Protein AF-A0A226MF09-F1 (afdb_monomer_lite)

Radius of gyration: 39.6 Å; chains: 1; bounding box: 103×34×84 Å

Foldseek 3Di:
DPPPDDQDLVLVVLLLVLCLPPLVLLVLLQPDPPCCVVSLVVSQVSSVVVVHRDDSVRSNVVSVVVSLVLVVVVVCCVVVVHPDPDDPRCNVSVVVSCVSSVNHDDDPPPSPPVVVVVVVVVVVVVVVVVVVVVVVVVVVVVVVVVVVVVVVVVVVVVVVVVVVVPDPDPDDDDDDDDDDPPPVCVVVVVVVVVVVVVVVVVVD

InterPro domains:
  IPR001005 SANT/Myb domain [PS50090] (1-67)
  IPR044822 Myb/SANT-like DNA-binding domain 4 [PF13837] (5-96)

pLDDT: mean 74.88, std 20.42, range [31.53, 96.81]

Sequence (204 aa):
MPRGRAWTQAEVGSLLALVGGSGEAALLMASTSRPNEALWQQISRGLAAAGYSRSVAQCRSKWKALKQAFHSERETRRRAGLHSPRLPPHYRAMKSIWKAAGRPVFRERRLLGSGVAGLLQSVQQLLVQILQTSRQQQALLESLASDTVSHLHLLSHSLVQQCGELQIVPSTSCNSIAPGPGDALQLLGCWRVATTLWTFILAC

Organism: Callipepla squamata (NCBI:txid9009)

Structure (mmCIF, N/CA/C/O backbone):
data_AF-A0A226MF09-F1
#
_entry.id   AF-A0A226MF09-F1
#
loop_
_atom_site.group_PDB
_atom_site.id
_atom_site.type_symbol
_atom_site.label_atom_id
_atom_site.label_alt_id
_atom_site.label_comp_id
_atom_site.label_asym_id
_atom_site.label_entity_id
_atom_site.label_seq_id
_atom_site.pdbx_PDB_ins_code
_atom_site.Cartn_x
_atom_site.Cartn_y
_atom_site.Cartn_z
_atom_site.occupancy
_atom_site.B_iso_or_equiv
_atom_site.auth_seq_id
_atom_site.auth_comp_id
_atom_site.auth_asym_id
_atom_site.auth_atom_id
_atom_site.pdbx_PDB_model_num
ATOM 1 N N . MET A 1 1 ? 21.596 -8.300 12.033 1.00 34.00 1 MET A N 1
ATOM 2 C CA . MET A 1 1 ? 20.273 -7.886 12.558 1.00 34.00 1 MET A CA 1
ATOM 3 C C . MET A 1 1 ? 19.322 -9.072 12.474 1.00 34.00 1 MET A C 1
ATOM 5 O O . MET A 1 1 ? 19.200 -9.614 11.376 1.00 34.00 1 MET A O 1
ATOM 9 N N . PRO A 1 2 ? 18.682 -9.513 13.572 1.00 40.53 2 PRO A N 1
ATOM 10 C CA . PRO A 1 2 ? 17.691 -10.583 13.510 1.00 40.53 2 PRO A CA 1
ATOM 11 C C . PRO A 1 2 ? 16.563 -10.169 12.562 1.00 40.53 2 PRO A C 1
ATOM 13 O O . PRO A 1 2 ? 16.031 -9.061 12.667 1.00 40.53 2 PRO A O 1
ATOM 16 N N . ARG A 1 3 ? 16.206 -11.034 11.609 1.00 56.38 3 ARG A N 1
ATOM 17 C CA . ARG A 1 3 ? 15.042 -10.804 10.749 1.00 56.38 3 ARG A CA 1
ATOM 18 C C . ARG A 1 3 ? 13.806 -10.880 11.648 1.00 56.38 3 ARG A C 1
ATOM 20 O O . ARG A 1 3 ? 13.491 -11.943 12.169 1.00 56.38 3 ARG A O 1
ATOM 27 N N . GLY A 1 4 ? 13.154 -9.743 11.893 1.00 63.31 4 GLY A N 1
ATOM 28 C CA . GLY A 1 4 ? 11.955 -9.693 12.732 1.00 63.31 4 GLY A CA 1
ATOM 29 C C . GLY A 1 4 ? 10.859 -10.633 12.214 1.00 63.31 4 GLY A C 1
ATOM 30 O O . GLY A 1 4 ? 10.792 -10.908 11.016 1.00 63.31 4 GLY A O 1
ATOM 31 N N . ARG A 1 5 ? 9.987 -11.112 13.115 1.00 79.12 5 ARG A N 1
ATOM 32 C CA . ARG A 1 5 ? 8.868 -12.022 12.799 1.00 79.12 5 ARG A CA 1
ATOM 33 C C . ARG A 1 5 ? 8.116 -11.563 11.539 1.00 79.12 5 ARG A C 1
ATOM 35 O O . ARG A 1 5 ? 7.629 -10.429 11.496 1.00 79.12 5 ARG A O 1
ATOM 42 N N . ALA A 1 6 ? 7.979 -12.442 10.545 1.00 89.25 6 ALA A N 1
ATOM 43 C CA . ALA A 1 6 ? 7.219 -12.165 9.325 1.00 89.25 6 ALA A CA 1
ATOM 44 C C . ALA A 1 6 ? 5.734 -11.905 9.635 1.00 89.25 6 ALA A C 1
ATOM 46 O O . ALA A 1 6 ? 5.201 -12.411 10.618 1.00 89.25 6 ALA A O 1
ATOM 47 N N . TRP A 1 7 ? 5.074 -11.084 8.817 1.00 93.44 7 TRP A N 1
ATOM 48 C CA . TRP A 1 7 ? 3.640 -10.814 8.957 1.00 93.44 7 TRP A CA 1
ATOM 49 C C . TRP A 1 7 ? 2.827 -11.944 8.327 1.00 93.44 7 TRP A C 1
ATOM 51 O O . TRP A 1 7 ? 3.012 -12.222 7.139 1.00 93.44 7 TRP A O 1
ATOM 61 N N . THR A 1 8 ? 1.916 -12.559 9.082 1.00 94.25 8 THR A N 1
ATOM 62 C CA . THR A 1 8 ? 1.010 -13.590 8.542 1.00 94.25 8 THR A CA 1
ATOM 63 C C . THR A 1 8 ? -0.164 -12.954 7.791 1.00 94.25 8 THR A C 1
ATOM 65 O O . THR A 1 8 ? -0.462 -11.773 7.965 1.00 94.25 8 THR A O 1
ATOM 68 N N . GLN A 1 9 ? -0.855 -13.721 6.940 1.00 93.06 9 GLN A N 1
ATOM 69 C CA . GLN A 1 9 ? -2.034 -13.218 6.217 1.00 93.06 9 GLN A CA 1
ATOM 70 C C . GLN A 1 9 ? -3.156 -12.793 7.175 1.00 93.06 9 GLN A C 1
ATOM 72 O O . GLN A 1 9 ? -3.752 -11.736 6.985 1.00 93.06 9 GLN A O 1
ATOM 77 N N . ALA A 1 10 ? -3.406 -13.575 8.229 1.00 94.69 10 ALA A N 1
ATOM 78 C CA . ALA A 1 10 ? -4.404 -13.246 9.245 1.00 94.69 10 ALA A CA 1
ATOM 79 C C . ALA A 1 10 ? -4.061 -11.933 9.966 1.00 94.69 10 ALA A C 1
ATOM 81 O O . ALA A 1 10 ? -4.895 -11.036 10.038 1.00 94.69 10 ALA A O 1
ATOM 82 N N . GLU A 1 11 ? -2.801 -11.769 10.378 1.00 96.19 11 GLU A N 1
ATOM 83 C CA . GLU A 1 11 ? -2.317 -10.561 11.052 1.00 96.19 11 GLU A CA 1
ATOM 84 C C . GLU A 1 11 ? -2.461 -9.308 10.170 1.00 96.19 11 GLU A C 1
ATOM 86 O O . GLU A 1 11 ? -2.883 -8.243 10.627 1.00 96.19 11 GLU A O 1
ATOM 91 N N . VAL A 1 12 ? -2.160 -9.431 8.873 1.00 96.56 12 VAL A N 1
ATOM 92 C CA . VAL A 1 12 ? -2.385 -8.347 7.907 1.00 96.56 12 VAL A CA 1
ATOM 93 C C . VAL A 1 12 ? -3.876 -8.068 7.722 1.00 96.56 12 VAL A C 1
ATOM 95 O O . VAL A 1 12 ? -4.259 -6.904 7.612 1.00 96.56 12 VAL A O 1
ATOM 98 N N . GLY A 1 13 ? -4.717 -9.102 7.718 1.00 96.31 13 GLY A N 1
ATOM 99 C CA . GLY A 1 13 ? -6.172 -8.964 7.714 1.00 96.31 13 GLY A CA 1
ATOM 100 C C . GLY A 1 13 ? -6.674 -8.133 8.896 1.00 96.31 13 GLY A C 1
ATOM 101 O O . GLY A 1 13 ? -7.388 -7.154 8.680 1.00 96.31 13 GLY A O 1
ATOM 102 N N . SER A 1 14 ? -6.228 -8.449 10.114 1.00 96.81 14 SER A N 1
ATOM 103 C CA . SER A 1 14 ? -6.570 -7.696 11.328 1.00 96.81 14 SER A CA 1
ATOM 104 C C . SER A 1 14 ? -6.093 -6.246 11.266 1.00 96.81 14 SER A C 1
ATOM 106 O O . SER A 1 14 ? -6.858 -5.338 11.585 1.00 96.81 14 SER A O 1
ATOM 108 N N . LEU A 1 15 ? -4.870 -5.996 10.780 1.00 96.75 15 LEU A N 1
ATOM 109 C CA . LEU A 1 15 ? -4.363 -4.633 10.583 1.00 96.75 15 LEU A CA 1
ATOM 110 C C . LEU A 1 15 ? -5.267 -3.829 9.634 1.00 96.75 15 LEU A C 1
ATOM 112 O O . LEU A 1 15 ? -5.586 -2.674 9.907 1.00 96.75 15 LEU A O 1
ATOM 116 N N . LEU A 1 16 ? -5.681 -4.428 8.515 1.00 96.56 16 LEU A N 1
ATOM 117 C CA . LEU A 1 16 ? -6.545 -3.773 7.531 1.00 96.56 16 LEU A CA 1
ATOM 118 C C . LEU A 1 16 ? -7.952 -3.524 8.072 1.00 96.56 16 LEU A C 1
ATOM 120 O O . LEU A 1 16 ? -8.518 -2.472 7.789 1.00 96.56 16 LEU A O 1
ATOM 124 N N . ALA A 1 17 ? -8.495 -4.461 8.849 1.00 95.56 17 ALA A N 1
ATOM 125 C CA . ALA A 1 17 ? -9.790 -4.304 9.499 1.00 95.56 17 ALA A CA 1
ATOM 126 C C . ALA A 1 17 ? -9.772 -3.142 10.501 1.00 95.56 17 ALA A C 1
ATOM 128 O O . ALA A 1 17 ? -10.647 -2.284 10.444 1.00 95.56 17 ALA A O 1
ATOM 129 N N . LEU A 1 18 ? -8.735 -3.051 11.341 1.00 95.75 18 LEU A N 1
ATOM 130 C CA . LEU A 1 18 ? -8.569 -1.952 12.300 1.00 95.75 18 LEU A CA 1
ATOM 131 C C . LEU A 1 18 ? -8.422 -0.595 11.604 1.00 95.75 18 LEU A C 1
ATOM 133 O O . LEU A 1 18 ? -9.037 0.379 12.021 1.00 95.75 18 LEU A O 1
ATOM 137 N N . VAL A 1 19 ? -7.651 -0.528 10.515 1.00 93.44 19 VAL A N 1
ATOM 138 C CA . VAL A 1 19 ? -7.506 0.708 9.727 1.00 93.44 19 VAL A CA 1
ATOM 139 C C . VAL A 1 19 ? -8.806 1.087 9.011 1.00 93.44 19 VAL A C 1
ATOM 141 O O . VAL A 1 19 ? -9.141 2.264 8.925 1.00 93.44 19 VAL A O 1
ATOM 144 N N . GLY A 1 20 ? -9.535 0.108 8.473 1.00 91.75 20 GLY A N 1
ATOM 145 C CA . GLY A 1 20 ? -10.823 0.350 7.826 1.00 91.75 20 GLY A CA 1
ATOM 146 C C . GLY A 1 20 ? -11.910 0.779 8.814 1.00 91.75 20 GLY A C 1
ATOM 147 O O . GLY A 1 20 ? -12.729 1.626 8.475 1.00 91.75 20 GLY A O 1
ATOM 148 N N . GLY A 1 21 ? -11.891 0.218 10.025 1.00 90.81 21 GLY A N 1
ATOM 149 C CA . GLY A 1 21 ? -12.871 0.474 11.079 1.00 90.81 21 GLY A CA 1
ATOM 150 C C . GLY A 1 21 ? -12.587 1.699 11.945 1.00 90.81 21 GLY A C 1
ATOM 151 O O . GLY A 1 21 ? -13.455 2.074 12.722 1.00 90.81 21 GLY A O 1
ATOM 152 N N . SER A 1 22 ? -11.415 2.336 11.829 1.00 87.25 22 SER A N 1
ATOM 153 C CA . SER A 1 22 ? -11.100 3.505 12.660 1.00 87.25 22 SER A CA 1
ATOM 154 C C . SER A 1 22 ? -11.943 4.735 12.293 1.00 87.25 22 SER A C 1
ATOM 156 O O . SER A 1 22 ? -12.239 5.552 13.147 1.00 87.25 22 SER A O 1
ATOM 158 N N . GLY A 1 23 ? -12.392 4.847 11.037 1.00 83.62 23 GLY A N 1
ATOM 159 C CA . GLY A 1 23 ? -13.118 6.021 10.528 1.00 83.62 23 GLY A CA 1
ATOM 160 C C . GLY A 1 23 ? -12.197 7.110 9.962 1.00 83.62 23 GLY A C 1
ATOM 161 O O . GLY A 1 23 ? -12.603 7.887 9.102 1.00 83.62 23 GLY A O 1
ATOM 162 N N . GLU A 1 24 ? -10.912 7.100 10.315 1.00 84.31 24 GLU A N 1
ATOM 163 C CA . GLU A 1 24 ? -9.893 8.034 9.816 1.00 84.31 24 GLU A CA 1
ATOM 164 C C . GLU A 1 24 ? -8.991 7.426 8.731 1.00 84.31 24 GLU A C 1
ATOM 166 O O . GLU A 1 24 ? -7.847 7.851 8.516 1.00 84.31 24 GLU A O 1
ATOM 171 N N . ALA A 1 25 ? -9.509 6.453 7.979 1.00 84.94 25 ALA A N 1
ATOM 172 C CA . ALA A 1 25 ? -8.821 5.851 6.837 1.00 84.94 25 ALA A CA 1
ATOM 173 C C . ALA A 1 25 ? -8.297 6.902 5.836 1.00 84.94 25 ALA A C 1
ATOM 175 O O . ALA A 1 25 ? -7.220 6.728 5.255 1.00 84.94 25 ALA A O 1
ATOM 176 N N . ALA A 1 26 ? -9.016 8.020 5.675 1.00 85.31 26 ALA A N 1
ATOM 177 C CA . ALA A 1 26 ? -8.587 9.164 4.875 1.00 85.31 26 ALA A CA 1
ATOM 178 C C . ALA A 1 26 ? -7.238 9.737 5.344 1.00 85.31 26 ALA A C 1
ATOM 180 O O . ALA A 1 26 ? -6.340 9.940 4.522 1.00 85.31 26 ALA A O 1
ATOM 181 N N . LEU A 1 27 ? -7.039 9.903 6.657 1.00 85.25 27 LEU A N 1
ATOM 182 C CA . LEU A 1 27 ? -5.785 10.404 7.232 1.00 85.25 27 LEU A CA 1
ATOM 183 C C . LEU A 1 27 ? -4.627 9.428 7.001 1.00 85.25 27 LEU A C 1
ATOM 185 O O . LEU A 1 27 ? -3.518 9.840 6.647 1.00 85.25 27 LEU A O 1
ATOM 189 N N . LEU A 1 28 ? -4.879 8.125 7.148 1.00 86.25 28 LEU A N 1
ATOM 190 C CA . LEU A 1 28 ? -3.865 7.084 6.945 1.00 86.25 28 LEU A CA 1
ATOM 191 C C . LEU A 1 28 ? -3.495 6.891 5.465 1.00 86.25 28 LEU A C 1
ATOM 193 O O . LEU A 1 28 ? -2.353 6.519 5.135 1.00 86.25 28 LEU A O 1
ATOM 197 N N . MET A 1 29 ? -4.429 7.176 4.558 1.00 85.81 29 MET A N 1
ATOM 198 C CA . MET A 1 29 ? -4.214 7.120 3.114 1.00 85.81 29 MET A CA 1
ATOM 199 C C . MET A 1 29 ? -3.542 8.377 2.551 1.00 85.81 29 MET A C 1
ATOM 201 O O . MET A 1 29 ? -2.660 8.240 1.698 1.00 85.81 29 MET A O 1
ATOM 205 N N . ALA A 1 30 ? -3.849 9.569 3.077 1.00 77.12 30 ALA A N 1
ATOM 206 C CA . ALA A 1 30 ? -3.395 10.871 2.565 1.00 77.12 30 ALA A CA 1
ATOM 207 C C . ALA A 1 30 ? -1.868 11.112 2.597 1.00 77.12 30 ALA A C 1
ATOM 209 O O . ALA A 1 30 ? -1.396 12.147 2.135 1.00 77.12 30 ALA A O 1
ATOM 210 N N . SER A 1 31 ? -1.070 10.153 3.081 1.00 61.88 31 SER A N 1
ATOM 211 C CA . SER A 1 31 ? 0.404 10.187 3.051 1.00 61.88 31 SER A CA 1
ATOM 212 C C . SER A 1 31 ? 1.000 11.447 3.681 1.00 61.88 31 SER A C 1
ATOM 214 O O . SER A 1 31 ? 2.068 11.910 3.284 1.00 61.88 31 SER A O 1
ATOM 216 N N . THR A 1 32 ? 0.316 11.993 4.682 1.00 58.28 32 THR A N 1
ATOM 217 C CA . THR A 1 32 ? 0.820 13.113 5.463 1.00 58.28 32 THR A CA 1
ATOM 218 C C . THR A 1 32 ? 1.655 12.571 6.622 1.00 58.28 32 THR A C 1
ATOM 220 O O . THR A 1 32 ? 1.303 11.581 7.261 1.00 58.28 32 THR A O 1
ATOM 223 N N . SER A 1 33 ? 2.786 13.215 6.902 1.00 54.94 33 SER A N 1
ATOM 224 C CA . SER A 1 33 ? 3.601 12.986 8.103 1.00 54.94 33 SER A CA 1
ATOM 225 C C . SER A 1 33 ? 2.943 13.543 9.371 1.00 54.94 33 SER A C 1
ATOM 227 O O . SER A 1 33 ? 3.622 13.707 10.380 1.00 54.94 33 SER A O 1
ATOM 229 N N . ARG A 1 34 ? 1.641 13.867 9.312 1.00 62.12 34 ARG A N 1
ATOM 230 C CA . ARG A 1 34 ? 0.873 14.386 10.442 1.00 62.12 34 ARG A CA 1
ATOM 231 C C . ARG A 1 34 ? 0.992 13.435 11.638 1.00 62.12 34 ARG A C 1
ATOM 233 O O . ARG A 1 34 ? 1.237 12.236 11.439 1.00 62.12 34 ARG A O 1
ATOM 240 N N . PRO A 1 35 ? 0.816 13.943 12.868 1.00 63.59 35 PRO A N 1
ATOM 241 C CA . PRO A 1 35 ? 0.882 13.139 14.079 1.00 63.59 35 PRO A CA 1
ATOM 242 C C . PRO A 1 35 ? -0.343 12.216 14.191 1.00 63.59 35 PRO A C 1
ATOM 244 O O . PRO A 1 35 ? -1.177 12.353 15.072 1.00 63.59 35 PRO A O 1
ATOM 247 N N . ASN A 1 36 ? -0.429 11.208 13.320 1.00 82.88 36 ASN A N 1
ATOM 248 C CA . ASN A 1 36 ? -1.383 10.100 13.418 1.00 82.88 36 ASN A CA 1
ATOM 249 C C . ASN A 1 36 ? -0.916 9.075 14.472 1.00 82.88 36 ASN A C 1
ATOM 251 O O . ASN A 1 36 ? -1.260 7.899 14.395 1.00 82.88 36 ASN A O 1
ATOM 255 N N . GLU A 1 37 ? -0.049 9.485 15.400 1.00 86.38 37 GLU A N 1
ATOM 256 C CA . GLU A 1 37 ? 0.611 8.598 16.356 1.00 86.38 37 GLU A CA 1
ATOM 257 C C . GLU A 1 37 ? -0.407 7.964 17.302 1.00 86.38 37 GLU A C 1
ATOM 259 O O . GLU A 1 37 ? -0.390 6.751 17.474 1.00 86.38 37 GLU A O 1
ATOM 264 N N . ALA A 1 38 ? -1.365 8.750 17.806 1.00 88.50 38 ALA A N 1
ATOM 265 C CA . ALA A 1 38 ? -2.460 8.250 18.637 1.00 88.50 38 ALA A CA 1
ATOM 266 C C . ALA A 1 38 ? -3.287 7.166 17.918 1.00 88.50 38 ALA A C 1
ATOM 268 O O . ALA A 1 38 ? -3.575 6.114 18.490 1.00 88.50 38 ALA A O 1
ATOM 269 N N . LEU A 1 39 ? -3.587 7.375 16.632 1.00 91.25 39 LEU A N 1
ATOM 270 C CA . LEU A 1 39 ? -4.300 6.399 15.807 1.00 91.25 39 LEU A CA 1
ATOM 271 C C . LEU A 1 39 ? -3.478 5.117 15.614 1.00 91.25 39 LEU A C 1
ATOM 273 O O . LEU A 1 39 ? -3.993 4.008 15.748 1.00 91.25 39 LEU A O 1
ATOM 277 N N . TRP A 1 40 ? -2.173 5.244 15.362 1.00 92.62 40 TRP A N 1
ATOM 278 C CA . TRP A 1 40 ? -1.296 4.079 15.260 1.00 92.62 40 TRP A CA 1
ATOM 279 C C . TRP A 1 40 ? -1.129 3.329 16.581 1.00 92.62 40 TRP A C 1
ATOM 281 O O . TRP A 1 40 ? -1.033 2.101 16.563 1.00 92.62 40 TRP A O 1
ATOM 291 N N . GLN A 1 41 ? -1.123 4.031 17.713 1.00 93.81 41 GLN A N 1
ATOM 292 C CA . GLN A 1 41 ? -1.132 3.414 19.038 1.00 93.81 41 GLN A CA 1
ATOM 293 C C . GLN A 1 41 ? -2.424 2.628 19.269 1.00 93.81 41 GLN A C 1
ATOM 295 O O . GLN A 1 41 ? -2.361 1.492 19.734 1.00 93.81 41 GLN A O 1
ATOM 300 N N . GLN A 1 42 ? -3.582 3.178 18.895 1.00 94.38 42 GLN A N 1
ATOM 301 C CA . GLN A 1 42 ? -4.856 2.461 18.969 1.00 94.38 42 GLN A CA 1
ATOM 302 C C . GLN A 1 42 ? -4.852 1.206 18.089 1.00 94.38 42 GLN A C 1
ATOM 304 O O . GLN A 1 42 ? -5.243 0.138 18.554 1.00 94.38 42 GLN A O 1
ATOM 309 N N . ILE A 1 43 ? -4.346 1.299 16.857 1.00 95.12 43 ILE A N 1
ATOM 310 C CA . ILE A 1 43 ? -4.215 0.147 15.952 1.00 95.12 43 ILE A CA 1
ATOM 311 C C . ILE A 1 43 ? -3.267 -0.913 16.533 1.00 95.12 43 ILE A C 1
ATOM 313 O O . ILE A 1 43 ? -3.581 -2.099 16.504 1.00 95.12 43 ILE A O 1
ATOM 317 N N . SER A 1 44 ? -2.119 -0.503 17.078 1.00 95.88 44 SER A N 1
ATOM 318 C CA . SER A 1 44 ? -1.154 -1.409 17.716 1.00 95.88 44 SER A CA 1
ATOM 319 C C . SER A 1 44 ? -1.766 -2.123 18.928 1.00 95.88 44 SER A C 1
ATOM 321 O O . SER A 1 44 ? -1.638 -3.342 19.038 1.00 95.88 44 SER A O 1
ATOM 323 N N . ARG A 1 45 ? -2.517 -1.405 19.778 1.00 96.56 45 ARG A N 1
ATOM 324 C CA . ARG A 1 45 ? -3.283 -2.004 20.887 1.00 96.56 45 ARG A CA 1
ATOM 325 C C . ARG A 1 45 ? -4.364 -2.967 20.394 1.00 96.56 45 ARG A C 1
ATOM 327 O O . ARG A 1 45 ? -4.495 -4.050 20.951 1.00 96.56 45 ARG A O 1
ATOM 334 N N . GLY A 1 46 ? -5.096 -2.611 19.339 1.00 96.75 46 GLY A N 1
ATOM 335 C CA . GLY A 1 46 ? -6.104 -3.486 18.733 1.00 96.75 46 GLY A CA 1
ATOM 336 C C . GLY A 1 46 ? -5.504 -4.778 18.172 1.00 96.75 46 GLY A C 1
ATOM 337 O O . GLY A 1 46 ? -6.069 -5.852 18.358 1.00 96.75 46 GLY A O 1
ATOM 338 N N . LEU A 1 47 ? -4.325 -4.702 17.546 1.00 96.25 47 LEU A N 1
ATOM 339 C CA . LEU A 1 47 ? -3.591 -5.890 17.105 1.00 96.25 47 LEU A CA 1
ATOM 340 C C . LEU A 1 47 ? -3.146 -6.753 18.287 1.00 96.25 47 LEU A C 1
ATOM 342 O O . LEU A 1 47 ? -3.324 -7.968 18.237 1.00 96.25 47 LEU A O 1
ATOM 346 N N . ALA A 1 48 ? -2.627 -6.141 19.354 1.00 96.50 48 ALA A N 1
ATOM 347 C CA . ALA A 1 48 ? -2.235 -6.867 20.559 1.00 96.50 48 ALA A CA 1
ATOM 348 C C . ALA A 1 48 ? -3.433 -7.583 21.207 1.00 96.50 48 ALA A C 1
ATOM 3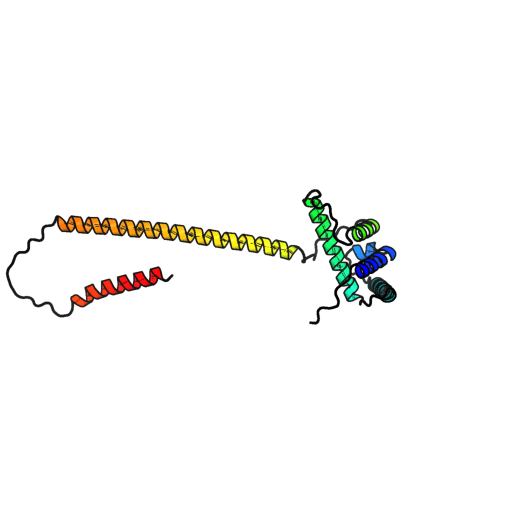50 O O . ALA A 1 48 ? -3.311 -8.749 21.571 1.00 96.50 48 ALA A O 1
ATOM 351 N N . ALA A 1 49 ? -4.601 -6.933 21.263 1.00 96.56 49 ALA A N 1
ATOM 352 C CA . ALA A 1 49 ? -5.846 -7.538 21.743 1.00 96.56 49 ALA A CA 1
ATOM 353 C C . ALA A 1 49 ? -6.316 -8.717 20.868 1.00 96.56 49 ALA A C 1
ATOM 355 O O . ALA A 1 49 ? -6.901 -9.667 21.376 1.00 96.56 49 ALA A O 1
ATOM 356 N N . ALA A 1 50 ? -6.006 -8.696 19.569 1.00 95.25 50 ALA A N 1
ATOM 357 C CA . ALA A 1 50 ? -6.233 -9.815 18.654 1.00 95.25 50 ALA A CA 1
ATOM 358 C C . ALA A 1 50 ? -5.142 -10.910 18.725 1.00 95.25 50 ALA A C 1
ATOM 360 O O . ALA A 1 50 ? -5.143 -11.829 17.907 1.00 95.25 50 ALA A O 1
ATOM 361 N N . GLY A 1 51 ? -4.194 -10.817 19.667 1.00 95.38 51 GLY A N 1
ATOM 362 C CA . GLY A 1 51 ? -3.100 -11.779 19.848 1.00 95.38 51 GLY A CA 1
ATOM 363 C C . GLY A 1 51 ? -1.846 -11.499 19.009 1.00 95.38 51 GLY A C 1
ATOM 364 O O . GLY A 1 51 ? -0.933 -12.327 18.960 1.00 95.38 51 GLY A O 1
ATOM 365 N N . TYR A 1 52 ? -1.765 -10.340 18.349 1.00 95.50 52 TYR A N 1
ATOM 366 C CA . TYR A 1 52 ? -0.647 -9.946 17.489 1.00 95.50 52 TYR A CA 1
ATOM 367 C C . TYR A 1 52 ? 0.143 -8.772 18.081 1.00 95.50 52 TYR A C 1
ATOM 369 O O . TYR A 1 52 ? -0.149 -7.601 17.844 1.00 95.50 52 TYR A O 1
ATOM 377 N N . SER A 1 53 ? 1.206 -9.073 18.826 1.00 94.00 53 SER A N 1
ATOM 378 C CA . SER A 1 53 ? 2.073 -8.044 19.413 1.00 94.00 53 SER A CA 1
ATOM 379 C C . SER A 1 53 ? 2.967 -7.384 18.354 1.00 94.00 53 SER A C 1
ATOM 381 O O . SER A 1 53 ? 4.012 -7.920 17.974 1.00 94.00 53 SER A O 1
ATOM 383 N N . ARG A 1 54 ? 2.567 -6.196 17.881 1.00 94.00 54 ARG A N 1
ATOM 384 C CA . ARG A 1 54 ? 3.336 -5.358 16.944 1.00 94.00 54 ARG A CA 1
ATOM 385 C C . ARG A 1 54 ? 3.463 -3.935 17.451 1.00 94.00 54 ARG A C 1
ATOM 387 O O . ARG A 1 54 ? 2.472 -3.324 17.840 1.00 94.00 54 ARG A O 1
ATOM 394 N N . SER A 1 55 ? 4.668 -3.379 17.372 1.00 93.06 55 SER A N 1
ATOM 395 C CA . SER A 1 55 ? 4.899 -1.979 17.727 1.00 93.06 55 SER A CA 1
ATOM 396 C C . SER A 1 55 ? 4.272 -1.029 16.704 1.00 93.06 55 SER A C 1
ATOM 398 O O . SER A 1 55 ? 4.046 -1.383 15.540 1.00 93.06 55 SER A O 1
ATOM 400 N N . VAL A 1 56 ? 4.046 0.219 17.113 1.00 92.69 56 VAL A N 1
ATOM 401 C CA . VAL A 1 56 ? 3.553 1.287 16.230 1.00 92.69 56 VAL A CA 1
ATOM 402 C C . VAL A 1 56 ? 4.435 1.436 14.984 1.00 92.69 56 VAL A C 1
ATOM 404 O O . VAL A 1 56 ? 3.927 1.472 13.861 1.00 92.69 56 VAL A O 1
ATOM 407 N N . ALA A 1 57 ? 5.760 1.431 15.149 1.00 90.38 57 ALA A N 1
ATOM 408 C CA . ALA A 1 57 ? 6.705 1.535 14.036 1.00 90.38 57 ALA A CA 1
ATOM 409 C C . ALA A 1 57 ? 6.568 0.374 13.031 1.00 90.38 57 ALA A C 1
ATOM 411 O O . ALA A 1 57 ? 6.626 0.589 11.814 1.00 90.38 57 ALA A O 1
ATOM 412 N N . GLN A 1 58 ? 6.331 -0.850 13.519 1.00 92.69 58 GLN A N 1
ATOM 413 C CA . GLN A 1 58 ? 6.090 -2.018 12.668 1.00 92.69 58 GLN A CA 1
ATOM 414 C C . GLN A 1 58 ? 4.765 -1.892 11.908 1.00 92.69 58 GLN A C 1
ATOM 416 O O . GLN A 1 58 ? 4.739 -2.135 10.699 1.00 92.69 58 GLN A O 1
ATOM 421 N N . CYS A 1 59 ? 3.693 -1.454 12.577 1.00 93.62 59 CYS A N 1
ATOM 422 C CA . CYS A 1 59 ? 2.385 -1.226 11.956 1.00 93.62 59 CYS A CA 1
ATOM 423 C C . CYS A 1 59 ? 2.473 -0.170 10.843 1.00 93.62 59 CYS A C 1
ATOM 425 O O . CYS A 1 59 ? 2.044 -0.416 9.714 1.00 93.62 59 CYS A O 1
ATOM 427 N N . ARG A 1 60 ? 3.124 0.968 11.121 1.00 91.00 60 ARG A N 1
ATOM 428 C CA . ARG A 1 60 ? 3.363 2.053 10.151 1.00 91.00 60 ARG A CA 1
ATOM 429 C C . ARG A 1 60 ? 4.153 1.572 8.939 1.00 91.00 60 ARG A C 1
ATOM 431 O O . ARG A 1 60 ? 3.786 1.864 7.798 1.00 91.00 60 ARG A O 1
ATOM 438 N N . SER A 1 61 ? 5.225 0.819 9.178 1.00 89.94 61 SER A N 1
ATOM 439 C CA . SER A 1 61 ? 6.074 0.268 8.117 1.00 89.94 61 SER A CA 1
ATOM 440 C C . SER A 1 61 ? 5.305 -0.722 7.245 1.00 89.94 61 SER A C 1
ATOM 442 O O . SER A 1 61 ? 5.353 -0.636 6.015 1.00 89.94 61 SER A O 1
ATOM 444 N N . LYS A 1 62 ? 4.524 -1.616 7.863 1.00 93.06 62 LYS A N 1
ATOM 445 C CA . LYS A 1 62 ? 3.688 -2.578 7.140 1.00 93.06 62 LYS A CA 1
ATOM 446 C C . LYS A 1 62 ? 2.592 -1.887 6.335 1.00 93.06 62 LYS A C 1
ATOM 448 O O . LYS A 1 62 ? 2.416 -2.211 5.163 1.00 93.06 62 LYS A O 1
ATOM 453 N N . TRP A 1 63 ? 1.908 -0.903 6.914 1.00 92.19 63 TRP A N 1
ATOM 454 C CA . TRP A 1 63 ? 0.906 -0.101 6.212 1.00 92.19 63 TRP A CA 1
ATOM 455 C C . TRP A 1 63 ? 1.494 0.629 5.008 1.00 92.19 63 TRP A C 1
ATOM 457 O O . TRP A 1 63 ? 0.921 0.590 3.918 1.00 92.19 63 TRP A O 1
ATOM 467 N N . LYS A 1 64 ? 2.675 1.243 5.169 1.00 89.38 64 LYS A N 1
ATOM 468 C CA . LYS A 1 64 ? 3.402 1.866 4.058 1.00 89.38 64 LYS A CA 1
ATOM 469 C C . LYS A 1 64 ? 3.631 0.850 2.939 1.00 89.38 64 LYS A C 1
ATOM 471 O O . LYS A 1 64 ? 3.267 1.147 1.804 1.00 89.38 64 LYS A O 1
ATOM 476 N N . ALA A 1 65 ? 4.152 -0.336 3.254 1.00 89.12 65 ALA A N 1
ATOM 477 C CA . ALA A 1 65 ? 4.387 -1.399 2.275 1.00 89.12 65 ALA A CA 1
ATOM 478 C C . ALA A 1 65 ? 3.095 -1.876 1.581 1.00 89.12 65 ALA A C 1
ATOM 480 O O . ALA A 1 65 ? 3.084 -2.050 0.365 1.00 89.12 65 ALA A O 1
ATOM 481 N N . LEU A 1 66 ? 1.986 -2.024 2.313 1.00 92.19 66 LEU A N 1
ATOM 482 C CA . LEU A 1 66 ? 0.696 -2.408 1.727 1.00 92.19 66 LEU A CA 1
ATOM 483 C C . LEU A 1 66 ? 0.149 -1.325 0.784 1.00 92.19 66 LEU A C 1
ATOM 485 O O . LEU A 1 66 ? -0.321 -1.649 -0.307 1.00 92.19 66 LEU A O 1
ATOM 489 N N . LYS A 1 67 ? 0.263 -0.041 1.156 1.00 90.38 67 LYS A N 1
ATOM 490 C CA . LYS A 1 67 ? -0.081 1.080 0.264 1.00 90.38 67 LYS A CA 1
ATOM 491 C C . LYS A 1 67 ? 0.772 1.072 -1.005 1.00 90.38 67 LYS A C 1
ATOM 493 O O . LYS A 1 67 ? 0.237 1.311 -2.084 1.00 90.38 67 LYS A O 1
ATOM 498 N N . GLN A 1 68 ? 2.070 0.775 -0.883 1.00 85.88 68 GLN A N 1
ATOM 499 C CA . GLN A 1 68 ? 2.969 0.646 -2.036 1.00 85.88 68 GLN A CA 1
ATOM 500 C C . GLN A 1 68 ? 2.521 -0.457 -2.987 1.00 85.88 68 GLN A C 1
ATOM 502 O O . GLN A 1 68 ? 2.334 -0.200 -4.175 1.00 85.88 68 GLN A O 1
ATOM 507 N N . ALA A 1 69 ? 2.317 -1.665 -2.460 1.00 87.62 69 ALA A N 1
ATOM 508 C CA . ALA A 1 69 ? 1.913 -2.816 -3.255 1.00 87.62 69 ALA A CA 1
ATOM 509 C C . ALA A 1 69 ? 0.583 -2.555 -3.975 1.00 87.62 69 ALA A C 1
ATOM 511 O O . ALA A 1 69 ? 0.476 -2.779 -5.177 1.00 87.62 69 ALA A O 1
ATOM 512 N N . PHE A 1 70 ? -0.406 -1.996 -3.271 1.00 90.06 70 PHE A N 1
ATOM 513 C CA . PHE A 1 70 ? -1.691 -1.635 -3.867 1.00 90.06 70 PHE A CA 1
ATOM 514 C C . PHE A 1 70 ? -1.562 -0.597 -4.985 1.00 90.06 70 PHE A C 1
ATOM 516 O O . PHE A 1 70 ? -2.201 -0.744 -6.028 1.00 90.06 70 PHE A O 1
ATOM 523 N N . HIS A 1 71 ? -0.744 0.439 -4.783 1.00 86.31 71 HIS A N 1
ATOM 524 C CA . HIS A 1 71 ? -0.528 1.465 -5.797 1.00 86.31 71 HIS A CA 1
ATOM 525 C C . HIS A 1 71 ? 0.146 0.897 -7.049 1.00 86.31 71 HIS A C 1
ATOM 527 O O . HIS A 1 71 ? -0.351 1.109 -8.154 1.00 86.31 71 HIS A O 1
ATOM 533 N N . SER A 1 72 ? 1.239 0.151 -6.865 1.00 83.62 72 SER A N 1
ATOM 534 C CA . SER A 1 72 ? 1.982 -0.494 -7.954 1.00 83.62 72 SER A CA 1
ATOM 535 C C . SER A 1 72 ? 1.084 -1.426 -8.770 1.00 83.62 72 SER A C 1
ATOM 537 O O . SER A 1 72 ? 1.012 -1.328 -9.995 1.00 83.62 72 SER A O 1
ATOM 539 N N . GLU A 1 73 ? 0.306 -2.263 -8.084 1.00 86.31 73 GLU A N 1
ATOM 540 C CA . GLU A 1 73 ? -0.634 -3.188 -8.714 1.00 86.31 73 GLU A CA 1
ATOM 541 C C . GLU A 1 73 ? -1.727 -2.445 -9.498 1.00 86.31 73 GLU A C 1
ATOM 543 O O . GLU A 1 73 ? -2.091 -2.831 -10.608 1.00 86.31 73 GLU A O 1
ATOM 548 N N . ARG A 1 74 ? -2.257 -1.348 -8.943 1.00 86.50 74 ARG A N 1
ATOM 549 C CA . ARG A 1 74 ? -3.269 -0.526 -9.618 1.00 86.50 74 ARG A CA 1
ATOM 550 C C . ARG A 1 74 ? -2.712 0.131 -10.879 1.00 86.50 74 ARG A C 1
ATOM 552 O O . ARG A 1 74 ? -3.412 0.161 -11.886 1.00 86.50 74 ARG A O 1
ATOM 559 N N . GLU A 1 75 ? -1.486 0.641 -10.829 1.00 83.69 75 GLU A N 1
ATOM 560 C CA . GLU A 1 75 ? -0.852 1.287 -11.979 1.00 83.69 75 GLU A CA 1
ATOM 561 C C . GLU A 1 75 ? -0.485 0.274 -13.069 1.00 83.69 75 GLU A C 1
ATOM 563 O O . GLU A 1 75 ? -0.750 0.511 -14.246 1.00 83.69 75 GLU A O 1
ATOM 568 N N . THR A 1 76 ? 0.013 -0.901 -12.679 1.00 81.25 76 THR A N 1
ATOM 569 C CA . THR A 1 76 ? 0.264 -2.019 -13.600 1.00 81.25 76 THR A CA 1
ATOM 570 C C . THR A 1 76 ? -1.019 -2.417 -14.327 1.00 81.25 76 THR A C 1
ATOM 572 O O . THR A 1 76 ? -1.039 -2.511 -15.551 1.00 81.25 76 THR A O 1
ATOM 575 N N . ARG A 1 77 ? -2.133 -2.554 -13.596 1.00 80.56 77 ARG A N 1
ATOM 576 C CA . ARG A 1 77 ? -3.447 -2.876 -14.179 1.00 80.56 77 ARG A CA 1
ATOM 577 C C . ARG A 1 77 ? -4.001 -1.779 -15.081 1.00 80.56 77 ARG A C 1
ATOM 579 O O . ARG A 1 77 ? -4.685 -2.105 -16.047 1.00 80.56 77 ARG A O 1
ATOM 586 N N . ARG A 1 78 ? -3.716 -0.508 -14.776 1.00 81.88 78 ARG A N 1
ATOM 587 C CA . ARG A 1 78 ? -4.101 0.636 -15.615 1.00 81.88 78 ARG A CA 1
ATOM 588 C C . ARG A 1 78 ? -3.377 0.605 -16.962 1.00 81.88 78 ARG A C 1
ATOM 590 O O . ARG A 1 78 ? -4.005 0.879 -17.975 1.00 81.88 78 ARG A O 1
ATOM 597 N N . ARG A 1 79 ? -2.084 0.264 -16.970 1.00 78.38 79 ARG A N 1
ATOM 598 C CA . ARG A 1 79 ? -1.248 0.213 -18.185 1.00 78.38 79 ARG A CA 1
ATOM 599 C C . ARG A 1 79 ? -1.475 -1.046 -19.013 1.00 78.38 79 ARG A C 1
ATOM 601 O O . ARG A 1 79 ? -1.565 -0.964 -20.226 1.00 78.38 79 ARG A O 1
ATOM 608 N N . ALA A 1 80 ? -1.587 -2.198 -18.356 1.00 74.19 80 ALA A N 1
ATOM 609 C CA . ALA A 1 80 ? -1.694 -3.496 -19.015 1.00 74.19 80 ALA A CA 1
ATOM 610 C C . ALA A 1 80 ? -3.120 -3.853 -19.467 1.00 74.19 80 ALA A C 1
ATOM 612 O O . ALA A 1 80 ? -3.338 -4.975 -19.908 1.00 74.19 80 ALA A O 1
ATOM 613 N N . GLY A 1 81 ? -4.116 -2.975 -19.297 1.00 65.56 81 GLY A N 1
ATOM 614 C CA . GLY A 1 81 ? -5.473 -3.218 -19.800 1.00 65.56 81 GLY A CA 1
ATOM 615 C C . GLY A 1 81 ? -6.104 -4.547 -19.349 1.00 65.56 81 GLY A C 1
ATOM 616 O O . GLY A 1 81 ? -6.668 -5.234 -20.185 1.00 65.56 81 GLY A O 1
ATOM 617 N N . LEU A 1 82 ? -6.020 -4.893 -18.048 1.00 67.06 82 LEU A N 1
ATOM 618 C CA . LEU A 1 82 ? -6.661 -6.055 -17.364 1.00 67.06 82 LEU A CA 1
ATOM 619 C C . LEU A 1 82 ? -5.906 -7.403 -17.255 1.00 67.06 82 LEU A C 1
ATOM 621 O O . LEU A 1 82 ? -6.509 -8.387 -16.833 1.00 67.06 82 LEU A O 1
ATOM 625 N N . HIS A 1 83 ? -4.597 -7.498 -17.478 1.00 56.62 83 HIS A N 1
ATOM 626 C CA . HIS A 1 83 ? -3.955 -8.823 -17.622 1.00 56.62 83 HIS A CA 1
ATOM 627 C C . HIS A 1 83 ? -3.487 -9.537 -16.332 1.00 56.62 83 HIS A C 1
ATOM 629 O O . HIS A 1 83 ? -2.424 -10.145 -16.288 1.00 56.62 83 HIS A O 1
ATOM 635 N N . SER A 1 84 ? -4.309 -9.555 -15.277 1.00 58.09 84 SER A N 1
ATOM 636 C CA . SER A 1 84 ? -4.206 -10.639 -14.284 1.00 58.09 84 SER A CA 1
ATOM 637 C C . SER A 1 84 ? -5.563 -10.918 -13.628 1.00 58.09 84 SER A C 1
ATOM 639 O O . SER A 1 84 ? -6.036 -10.079 -12.848 1.00 58.09 84 SER A O 1
ATOM 641 N N . PRO A 1 85 ? -6.207 -12.073 -13.898 1.00 64.69 85 PRO A N 1
ATOM 642 C CA . PRO A 1 85 ? -7.504 -12.413 -13.306 1.00 64.69 85 PRO A CA 1
ATOM 643 C C . PRO A 1 85 ? -7.408 -12.586 -11.784 1.00 64.69 85 PRO A C 1
ATOM 645 O O . PRO A 1 85 ? -8.386 -12.391 -11.058 1.00 64.69 85 PRO A O 1
ATOM 648 N N . ARG A 1 86 ? -6.211 -12.897 -11.273 1.00 78.69 86 ARG A N 1
ATOM 649 C CA . ARG A 1 86 ? -5.970 -13.095 -9.848 1.00 78.69 86 ARG A CA 1
ATOM 650 C C . ARG A 1 86 ? -5.502 -11.795 -9.204 1.00 78.69 86 ARG A C 1
ATOM 652 O O . ARG A 1 86 ? -4.496 -11.204 -9.586 1.00 78.69 86 ARG A O 1
ATOM 659 N N . LEU A 1 87 ? -6.246 -11.341 -8.203 1.00 81.88 87 LEU A N 1
ATOM 660 C CA . LEU A 1 87 ? -5.847 -10.201 -7.383 1.00 81.88 87 LEU A CA 1
ATOM 661 C C . LEU A 1 87 ? -4.829 -10.657 -6.327 1.00 81.88 87 LEU A C 1
ATOM 663 O O . LEU A 1 87 ? -5.056 -11.701 -5.706 1.00 81.88 87 LEU A O 1
ATOM 667 N N . PRO A 1 88 ? -3.756 -9.883 -6.068 1.00 85.50 88 PRO A N 1
ATOM 668 C CA . PRO A 1 88 ? -2.859 -10.160 -4.955 1.00 85.50 88 PRO A CA 1
ATOM 669 C C . PRO A 1 88 ? -3.604 -10.191 -3.613 1.00 85.50 88 PRO A C 1
ATOM 671 O O . PRO A 1 88 ? -4.652 -9.540 -3.466 1.00 85.50 88 PRO A O 1
ATOM 674 N N . PRO A 1 89 ? -3.063 -10.898 -2.605 1.00 87.81 89 PRO A N 1
ATOM 675 C CA . PRO A 1 89 ? -3.661 -10.931 -1.279 1.00 87.81 89 PRO A CA 1
ATOM 676 C C . PRO A 1 89 ? -3.906 -9.524 -0.731 1.00 87.81 89 PRO A C 1
ATOM 678 O O . PRO A 1 89 ? -3.122 -8.602 -0.954 1.00 87.81 89 PRO A O 1
ATOM 681 N N . HIS A 1 90 ? -5.025 -9.353 -0.029 1.00 91.25 90 HIS A N 1
ATOM 682 C CA . HIS A 1 90 ? -5.467 -8.087 0.565 1.00 91.25 90 HIS A CA 1
ATOM 683 C C . HIS A 1 90 ? -5.743 -6.917 -0.396 1.00 91.25 90 HIS A C 1
ATOM 685 O O . HIS A 1 90 ? -6.197 -5.863 0.058 1.00 91.25 90 HIS A O 1
ATOM 691 N N . TYR A 1 91 ? -5.560 -7.079 -1.711 1.00 91.12 91 TYR A N 1
ATOM 692 C CA . TYR A 1 91 ? -5.823 -6.012 -2.681 1.00 91.12 91 TYR A CA 1
ATOM 693 C C . TYR A 1 91 ? -7.269 -5.504 -2.603 1.00 91.12 91 TYR A C 1
ATOM 695 O O . TYR A 1 91 ? -7.510 -4.299 -2.640 1.00 91.12 91 TYR A O 1
ATOM 703 N N . ARG A 1 92 ? -8.242 -6.414 -2.440 1.00 92.50 92 ARG A N 1
ATOM 704 C CA . ARG A 1 92 ? -9.668 -6.063 -2.297 1.00 92.50 92 ARG A CA 1
ATOM 705 C C . ARG A 1 92 ? -9.926 -5.196 -1.063 1.00 92.50 92 ARG A C 1
ATOM 707 O O . ARG A 1 92 ? -10.567 -4.156 -1.185 1.00 92.50 92 ARG A O 1
ATOM 714 N N . ALA A 1 93 ? -9.387 -5.593 0.089 1.00 94.25 93 ALA A N 1
ATOM 715 C CA . ALA A 1 93 ? -9.510 -4.840 1.333 1.00 94.25 93 ALA A CA 1
ATOM 716 C C . ALA A 1 93 ? -8.869 -3.451 1.197 1.00 94.25 93 ALA A C 1
ATOM 718 O O . ALA A 1 93 ? -9.512 -2.444 1.484 1.00 94.25 93 ALA A O 1
ATOM 719 N N . MET A 1 94 ? -7.656 -3.375 0.641 1.00 94.81 94 MET A N 1
ATOM 720 C CA . MET A 1 94 ? -6.987 -2.094 0.413 1.00 94.81 94 MET A CA 1
ATOM 721 C C . MET A 1 94 ? -7.756 -1.193 -0.563 1.00 94.81 94 MET A C 1
ATOM 723 O O . MET A 1 94 ? -7.885 0.008 -0.328 1.00 94.81 94 MET A O 1
ATOM 727 N N . LYS A 1 95 ? -8.324 -1.767 -1.632 1.00 92.75 95 LYS A N 1
ATOM 728 C CA . LYS A 1 95 ? -9.186 -1.046 -2.580 1.00 92.75 95 LYS A CA 1
ATOM 729 C C . LYS A 1 95 ? -10.434 -0.492 -1.896 1.00 92.75 95 LYS A C 1
ATOM 731 O O . LYS A 1 95 ? -10.844 0.617 -2.231 1.00 92.75 95 LYS A O 1
ATOM 736 N N . SER A 1 96 ? -11.025 -1.245 -0.968 1.00 94.38 96 SER A N 1
ATOM 737 C CA . SER A 1 96 ? -12.174 -0.799 -0.173 1.00 94.38 96 SER A CA 1
ATOM 738 C C . SER A 1 96 ? -11.807 0.406 0.695 1.00 94.38 96 SER A C 1
ATOM 740 O O . SER A 1 96 ? -12.418 1.464 0.560 1.00 94.38 96 SER A O 1
ATOM 742 N N . ILE A 1 97 ? -10.726 0.297 1.474 1.00 94.19 97 ILE A N 1
ATOM 743 C CA . ILE A 1 97 ? -10.240 1.385 2.336 1.00 94.19 97 ILE A CA 1
ATOM 744 C C . ILE A 1 97 ? -9.895 2.627 1.505 1.00 94.19 97 ILE A C 1
ATOM 746 O O . ILE A 1 97 ? -10.247 3.742 1.872 1.00 94.1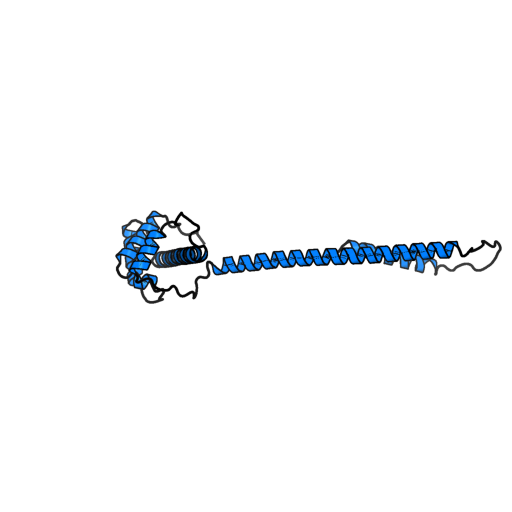9 97 ILE A O 1
ATOM 750 N N . TRP A 1 98 ? -9.247 2.453 0.350 1.00 92.31 98 TRP A N 1
ATOM 751 C CA . TRP A 1 98 ? -8.909 3.567 -0.539 1.00 92.31 98 TRP A CA 1
ATOM 752 C C . TRP A 1 98 ? -10.151 4.273 -1.103 1.00 92.31 98 TRP A C 1
ATOM 754 O O . TRP A 1 98 ? -10.154 5.498 -1.221 1.00 92.31 98 TRP A O 1
ATOM 764 N N . LYS A 1 99 ? -11.211 3.525 -1.437 1.00 91.69 99 LYS A N 1
ATOM 765 C CA . LYS A 1 99 ? -12.492 4.109 -1.860 1.00 91.69 99 LYS A CA 1
ATOM 766 C C . LYS A 1 99 ? -13.157 4.876 -0.717 1.00 91.69 99 LYS A C 1
ATOM 768 O O . LYS A 1 99 ? -13.559 6.012 -0.941 1.00 91.69 99 LYS A O 1
ATOM 773 N N . ALA A 1 100 ? -13.224 4.281 0.475 1.00 90.06 100 ALA A N 1
ATOM 774 C CA . ALA A 1 100 ? -13.798 4.906 1.669 1.00 90.06 100 ALA A CA 1
ATOM 775 C C . ALA A 1 100 ? -13.040 6.182 2.078 1.00 90.06 100 ALA A C 1
ATOM 777 O O . ALA A 1 100 ? -13.641 7.161 2.495 1.00 90.06 100 ALA A O 1
ATOM 778 N N . ALA A 1 101 ? -11.725 6.210 1.861 1.00 89.19 101 ALA A N 1
ATOM 779 C CA . ALA A 1 101 ? -10.863 7.364 2.097 1.00 89.19 101 ALA A CA 1
ATOM 780 C C . ALA A 1 101 ? -11.049 8.531 1.099 1.00 89.19 101 ALA A C 1
ATOM 782 O O . ALA A 1 101 ? -10.251 9.466 1.121 1.00 89.19 101 ALA A O 1
ATOM 783 N N . GLY A 1 102 ? -12.026 8.474 0.186 1.00 88.75 102 GLY A N 1
ATOM 784 C CA . GLY A 1 102 ? -12.237 9.513 -0.829 1.00 88.75 102 GLY A CA 1
ATOM 785 C C . GLY A 1 102 ? -11.281 9.420 -2.022 1.00 88.75 102 GLY A C 1
ATOM 786 O O . GLY A 1 102 ? -11.039 10.412 -2.701 1.00 88.75 102 GLY A O 1
ATOM 787 N N . ARG A 1 103 ? -10.725 8.230 -2.293 1.00 87.12 103 ARG A N 1
ATOM 788 C CA . ARG A 1 103 ? -9.829 7.960 -3.435 1.00 87.12 103 ARG A CA 1
ATOM 789 C C . ARG A 1 103 ? -8.634 8.922 -3.532 1.00 87.12 103 ARG A C 1
ATOM 791 O O . ARG A 1 103 ? -8.382 9.480 -4.601 1.00 87.12 103 ARG A O 1
ATOM 798 N N . PRO A 1 104 ? -7.844 9.090 -2.459 1.00 83.94 104 PRO A N 1
ATOM 799 C CA . PRO A 1 104 ? -6.750 10.047 -2.460 1.00 83.94 104 PRO A CA 1
ATOM 800 C C . PRO A 1 104 ? -5.722 9.719 -3.547 1.00 83.94 104 PRO A C 1
ATOM 802 O O . PRO A 1 104 ? -5.397 8.549 -3.801 1.00 83.94 104 PRO A O 1
ATOM 805 N N . VAL A 1 105 ? -5.207 10.776 -4.178 1.00 79.50 105 VAL A N 1
ATOM 806 C CA . VAL A 1 105 ? -4.122 10.694 -5.157 1.00 79.50 105 VAL A CA 1
ATOM 807 C C . VAL A 1 105 ? -2.827 10.369 -4.418 1.00 79.50 105 VAL A C 1
ATOM 809 O O . VAL A 1 105 ? -2.428 11.061 -3.481 1.00 79.50 105 VAL A O 1
ATOM 812 N N . PHE A 1 106 ? -2.154 9.303 -4.840 1.00 72.38 106 PHE A N 1
ATOM 813 C CA . PHE A 1 106 ? -0.845 8.952 -4.307 1.00 72.38 106 PHE A CA 1
ATOM 814 C C . PHE A 1 106 ? 0.194 9.845 -4.990 1.00 72.38 106 PHE A C 1
ATOM 816 O O . PHE A 1 106 ? 0.449 9.685 -6.178 1.00 72.38 106 PHE A O 1
ATOM 823 N N . ARG A 1 107 ? 0.782 10.811 -4.270 1.00 60.41 107 ARG A N 1
ATOM 824 C CA . ARG A 1 107 ? 1.906 11.584 -4.822 1.00 60.41 107 ARG A CA 1
ATOM 825 C C . ARG A 1 107 ? 3.117 10.658 -4.977 1.00 60.41 107 ARG A C 1
ATOM 827 O O . ARG A 1 107 ? 3.510 10.000 -4.018 1.00 60.41 107 ARG A O 1
ATOM 834 N N . GLU A 1 108 ? 3.742 10.677 -6.150 1.00 53.56 108 GLU A N 1
ATOM 835 C CA . GLU A 1 108 ? 4.902 9.849 -6.542 1.00 53.56 108 GLU A CA 1
ATOM 836 C C . GLU A 1 108 ? 6.166 10.071 -5.694 1.00 53.56 108 GLU A C 1
ATOM 838 O O . GLU A 1 108 ? 7.109 9.279 -5.736 1.00 53.56 108 GLU A O 1
ATOM 843 N N . ARG A 1 109 ? 6.194 11.128 -4.874 1.00 51.62 109 ARG A N 1
ATOM 844 C CA . ARG A 1 109 ? 7.338 11.470 -4.026 1.00 51.62 109 ARG A CA 1
ATOM 845 C C . ARG A 1 109 ? 7.585 10.382 -2.972 1.00 51.62 109 ARG A C 1
ATOM 847 O O . ARG A 1 109 ? 6.972 10.391 -1.906 1.00 51.62 109 ARG A O 1
ATOM 854 N N . ARG A 1 110 ? 8.592 9.541 -3.248 1.00 49.22 110 ARG A N 1
ATOM 855 C CA . ARG A 1 110 ? 9.273 8.570 -2.355 1.00 49.22 110 ARG A CA 1
ATOM 856 C C . ARG A 1 110 ? 8.722 7.141 -2.332 1.00 49.22 110 ARG A C 1
ATOM 858 O O . ARG A 1 110 ? 8.621 6.532 -1.266 1.00 49.22 110 ARG A O 1
ATOM 865 N N . LEU A 1 111 ? 8.423 6.578 -3.500 1.00 50.75 111 LEU A N 1
ATOM 866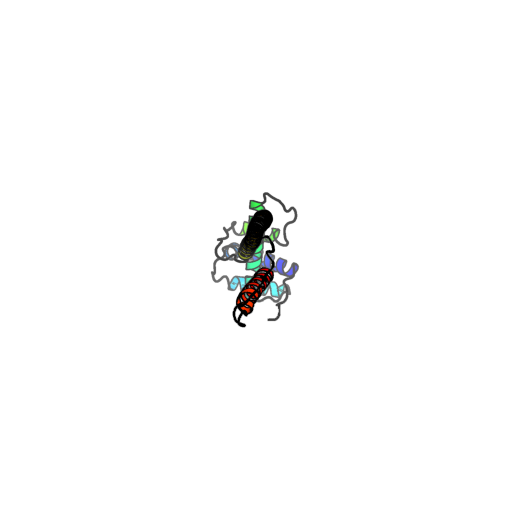 C CA . LEU A 1 111 ? 7.998 5.180 -3.654 1.00 50.75 111 LEU A CA 1
ATOM 867 C C . LEU A 1 111 ? 9.090 4.315 -4.322 1.00 50.75 111 LEU A C 1
ATOM 869 O O . LEU A 1 111 ? 8.833 3.510 -5.216 1.00 50.75 111 LEU A O 1
ATOM 873 N N . LEU A 1 112 ? 10.334 4.503 -3.862 1.00 47.69 112 LEU A N 1
ATOM 874 C CA . LEU A 1 112 ? 11.575 3.835 -4.294 1.00 47.69 112 LEU A CA 1
ATOM 875 C C . LEU A 1 112 ? 11.629 2.349 -3.878 1.00 47.69 112 LEU A C 1
ATOM 877 O O . LEU A 1 112 ? 12.565 1.899 -3.233 1.00 47.69 112 LEU A O 1
ATOM 881 N N . GLY A 1 113 ? 10.589 1.589 -4.204 1.00 48.69 113 GLY A N 1
ATOM 882 C CA . GLY A 1 113 ? 10.626 0.123 -4.234 1.00 48.69 113 GLY A CA 1
ATOM 883 C C . GLY A 1 113 ? 10.474 -0.425 -5.653 1.00 48.69 113 GLY A C 1
ATOM 884 O O . GLY A 1 113 ? 10.969 -1.502 -5.948 1.00 48.69 113 GLY A O 1
ATOM 885 N N . SER A 1 114 ? 9.842 0.343 -6.549 1.00 53.91 114 SER A N 1
ATOM 886 C CA . SER A 1 114 ? 9.662 -0.026 -7.960 1.00 53.91 114 SER A CA 1
ATOM 887 C C . SER A 1 114 ? 10.628 0.700 -8.901 1.00 53.91 114 SER A C 1
ATOM 889 O O . SER A 1 114 ? 10.930 0.181 -9.969 1.00 53.91 114 SER A O 1
ATOM 891 N N . GLY A 1 115 ? 11.136 1.879 -8.516 1.00 54.12 115 GLY A N 1
ATOM 892 C CA . GLY A 1 115 ? 12.100 2.631 -9.330 1.00 54.12 115 GLY A CA 1
ATOM 893 C C . GLY A 1 115 ? 13.444 1.916 -9.464 1.00 54.12 115 GLY A C 1
ATOM 894 O O . GLY A 1 115 ? 14.032 1.924 -10.533 1.00 54.12 115 GLY A O 1
ATOM 895 N N . VAL A 1 116 ? 13.886 1.220 -8.412 1.00 60.62 116 VAL A N 1
ATOM 896 C CA . VAL A 1 116 ? 15.129 0.433 -8.437 1.00 60.62 116 VAL A CA 1
ATOM 897 C C . VAL A 1 116 ? 15.042 -0.760 -9.385 1.00 60.62 116 VAL A C 1
ATOM 899 O O . VAL A 1 116 ? 16.029 -1.074 -10.028 1.00 60.62 116 VAL A O 1
ATOM 902 N N . ALA A 1 117 ? 13.867 -1.383 -9.524 1.00 59.38 117 ALA A N 1
ATOM 903 C CA . ALA A 1 117 ? 13.663 -2.478 -10.470 1.00 59.38 117 ALA A CA 1
ATOM 904 C C . ALA A 1 117 ? 13.696 -1.973 -11.920 1.00 59.38 117 ALA A C 1
ATOM 906 O O . ALA A 1 117 ? 14.351 -2.578 -12.760 1.00 59.38 117 ALA A O 1
ATOM 907 N N . GLY A 1 118 ? 13.063 -0.824 -12.193 1.00 65.75 118 GLY A N 1
ATOM 908 C CA . GLY A 1 118 ? 13.141 -0.173 -13.504 1.00 65.75 118 GLY A CA 1
ATOM 909 C C . GLY A 1 118 ? 14.562 0.275 -13.853 1.00 65.75 118 GLY A C 1
ATOM 910 O O . GLY A 1 118 ? 15.043 -0.022 -14.938 1.00 65.75 118 GLY A O 1
ATOM 911 N N . LEU A 1 119 ? 15.266 0.909 -12.909 1.00 73.44 119 LEU A N 1
ATOM 912 C CA . LEU A 1 119 ? 16.666 1.309 -13.080 1.00 73.44 119 LEU A CA 1
ATOM 913 C C . LEU A 1 119 ? 17.581 0.101 -13.287 1.00 73.44 119 LEU A C 1
ATOM 915 O O . LEU A 1 119 ? 18.421 0.135 -14.177 1.00 73.44 119 LEU A O 1
ATOM 919 N N . LEU A 1 120 ? 17.399 -0.976 -12.517 1.00 75.44 120 LEU A N 1
ATOM 920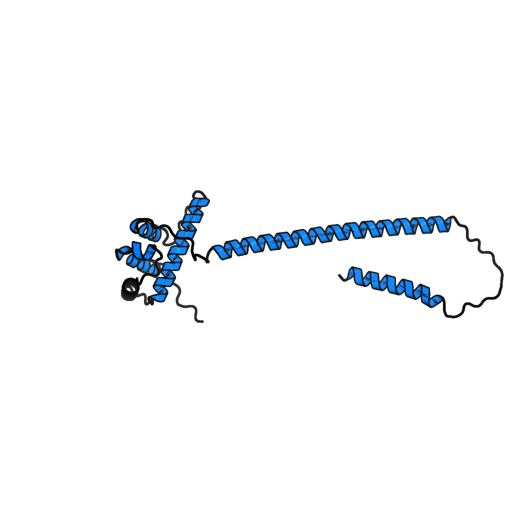 C CA . LEU A 1 120 ? 18.167 -2.210 -12.684 1.00 75.44 120 LEU A CA 1
ATOM 921 C C . LEU A 1 120 ? 17.937 -2.813 -14.072 1.00 75.44 120 LEU A C 1
ATOM 923 O O . LEU A 1 120 ? 18.892 -3.240 -14.711 1.00 75.44 120 LEU A O 1
ATOM 927 N N . GLN A 1 121 ? 16.698 -2.793 -14.562 1.00 78.06 121 GLN A N 1
ATOM 928 C CA . GLN A 1 121 ? 16.368 -3.296 -15.891 1.00 78.06 121 GLN A CA 1
ATOM 929 C C . GLN A 1 121 ? 16.962 -2.424 -17.007 1.00 78.06 121 GLN A C 1
ATOM 931 O O . GLN A 1 121 ? 17.494 -2.964 -17.975 1.00 78.06 121 GLN A O 1
ATOM 936 N N . SER A 1 122 ? 16.958 -1.098 -16.855 1.00 79.62 122 SER A N 1
ATOM 937 C CA . SER A 1 122 ? 17.635 -0.189 -17.790 1.00 79.62 122 SER A CA 1
ATOM 938 C C . SER A 1 122 ? 19.156 -0.371 -17.776 1.00 79.62 122 SER A C 1
ATOM 940 O O . SER A 1 122 ? 19.778 -0.422 -18.833 1.00 79.62 122 SER A O 1
ATOM 942 N N . VAL A 1 123 ? 19.760 -0.528 -16.594 1.00 88.25 123 VAL A N 1
ATOM 943 C CA . VAL A 1 123 ? 21.199 -0.806 -16.454 1.00 88.25 123 VAL A CA 1
ATOM 944 C C . VAL A 1 123 ? 21.547 -2.159 -17.077 1.00 88.25 123 VAL A C 1
ATOM 946 O O . VAL A 1 123 ? 22.536 -2.261 -17.796 1.00 88.25 123 VAL A O 1
ATOM 949 N N . GLN A 1 124 ? 20.718 -3.186 -16.875 1.00 88.62 124 GLN A N 1
ATOM 950 C CA . GLN A 1 124 ? 20.911 -4.501 -17.483 1.00 88.62 124 GLN A CA 1
ATOM 951 C C . GLN A 1 124 ? 20.841 -4.439 -19.017 1.00 88.62 124 GLN A C 1
ATOM 953 O O . GLN A 1 124 ? 21.676 -5.045 -19.682 1.00 88.62 124 GLN A O 1
ATOM 958 N N . GLN A 1 125 ? 19.890 -3.689 -19.585 1.00 88.25 125 GLN A N 1
ATOM 959 C CA . GLN A 1 125 ? 19.793 -3.491 -21.037 1.00 88.25 125 GLN A CA 1
ATOM 960 C C . GLN A 1 125 ? 21.025 -2.776 -21.602 1.00 88.25 125 GLN A C 1
ATOM 962 O O . GLN A 1 125 ? 21.576 -3.220 -22.606 1.00 88.25 125 GLN A O 1
ATOM 967 N N . LEU A 1 126 ? 21.501 -1.727 -20.925 1.00 95.69 126 LEU A N 1
ATOM 968 C CA . LEU A 1 126 ? 22.720 -1.021 -21.321 1.00 95.69 126 LEU A CA 1
ATOM 969 C C . LEU A 1 126 ? 23.953 -1.927 -21.268 1.00 95.69 126 LEU A C 1
ATOM 971 O O . LEU A 1 126 ? 24.743 -1.918 -22.206 1.00 95.69 126 LEU A O 1
ATOM 975 N N . LEU A 1 127 ? 24.107 -2.745 -20.221 1.00 95.06 127 LEU A N 1
ATOM 976 C CA . LEU A 1 127 ? 25.223 -3.691 -20.116 1.00 95.06 127 LEU A CA 1
ATOM 977 C C . LEU A 1 127 ? 25.217 -4.710 -21.259 1.00 95.06 127 LEU A C 1
ATOM 979 O O . LEU A 1 127 ? 26.261 -4.962 -21.857 1.00 95.06 127 LEU A O 1
ATOM 983 N N . VAL A 1 128 ? 24.047 -5.265 -21.593 1.00 95.44 128 VAL A N 1
ATOM 984 C CA . VAL A 1 128 ? 23.912 -6.186 -22.732 1.00 95.44 128 VAL A CA 1
ATOM 985 C C . VAL A 1 128 ? 24.291 -5.484 -24.034 1.00 95.44 128 VAL A C 1
ATOM 987 O O . VAL A 1 128 ? 25.048 -6.045 -24.822 1.00 95.44 128 VAL A O 1
ATOM 990 N N . GLN A 1 129 ? 23.827 -4.252 -24.234 1.00 93.69 129 GLN A N 1
ATOM 991 C CA . GLN A 1 129 ? 24.126 -3.486 -25.438 1.00 93.69 129 GLN A CA 1
ATOM 992 C C . GLN A 1 129 ? 25.621 -3.162 -25.561 1.00 93.69 129 GLN A C 1
ATOM 994 O O . GLN A 1 129 ? 26.188 -3.369 -26.628 1.00 93.69 129 GLN A O 1
ATOM 999 N N . ILE A 1 130 ? 26.281 -2.753 -24.473 1.00 95.38 130 ILE A N 1
ATOM 1000 C CA . ILE A 1 130 ? 27.729 -2.481 -24.453 1.00 95.38 130 ILE A CA 1
ATOM 1001 C C . ILE A 1 130 ? 28.531 -3.748 -24.778 1.00 95.38 130 ILE A C 1
ATOM 1003 O O . ILE A 1 130 ? 29.462 -3.710 -25.585 1.00 95.38 130 ILE A O 1
ATOM 1007 N N . LEU A 1 131 ? 28.156 -4.888 -24.186 1.00 94.38 131 LEU A N 1
ATOM 1008 C CA . LEU A 1 131 ? 28.807 -6.170 -24.467 1.00 94.38 131 LEU A CA 1
ATOM 1009 C C . LEU A 1 131 ? 28.622 -6.592 -25.931 1.00 94.38 131 LEU A C 1
ATOM 1011 O O . LEU A 1 131 ? 29.561 -7.093 -26.549 1.00 94.38 131 LEU A O 1
ATOM 1015 N N . GLN A 1 132 ? 27.437 -6.373 -26.503 1.00 92.75 132 GLN A N 1
ATOM 1016 C CA . GLN A 1 132 ? 27.173 -6.641 -27.918 1.00 92.75 132 GLN A CA 1
ATOM 1017 C C . GLN A 1 132 ? 27.998 -5.732 -28.833 1.00 92.75 132 GLN A C 1
ATOM 1019 O O . GLN A 1 132 ? 28.623 -6.234 -29.766 1.00 92.75 132 GLN A O 1
ATOM 1024 N N . THR A 1 133 ? 28.064 -4.428 -28.547 1.00 89.69 133 THR A N 1
ATOM 1025 C CA . THR A 1 133 ? 28.857 -3.487 -29.350 1.00 89.69 133 THR A CA 1
ATOM 1026 C C . THR A 1 133 ? 30.349 -3.787 -29.271 1.00 89.69 133 THR A C 1
ATOM 1028 O O . THR A 1 133 ? 31.030 -3.727 -30.288 1.00 89.69 133 THR A O 1
ATOM 1031 N N . SER A 1 134 ? 30.852 -4.192 -28.102 1.00 91.69 134 SER A N 1
ATOM 1032 C CA . SER A 1 134 ? 32.256 -4.586 -27.939 1.00 91.69 134 SER A CA 1
ATOM 1033 C C . SER A 1 134 ? 32.593 -5.833 -28.764 1.00 91.69 134 SER A C 1
ATOM 1035 O O . SER A 1 134 ? 33.602 -5.847 -29.465 1.00 91.69 134 SER A O 1
ATOM 1037 N N . ARG A 1 135 ? 31.716 -6.849 -28.774 1.00 93.44 135 ARG A N 1
ATOM 1038 C CA . ARG A 1 135 ? 31.898 -8.040 -29.626 1.00 93.44 135 ARG A CA 1
ATOM 1039 C C . ARG A 1 135 ? 31.869 -7.708 -31.116 1.00 93.44 135 ARG A C 1
ATOM 1041 O O . ARG A 1 135 ? 32.658 -8.262 -31.873 1.00 93.44 135 ARG A O 1
ATOM 1048 N N . GLN A 1 136 ? 30.979 -6.811 -31.538 1.00 92.94 136 GLN A N 1
ATOM 1049 C CA . GLN A 1 136 ? 30.926 -6.354 -32.929 1.00 92.94 136 GLN A CA 1
ATOM 1050 C C . GLN A 1 136 ? 32.205 -5.610 -33.327 1.00 92.94 136 GLN A C 1
ATOM 1052 O O . GLN A 1 136 ? 32.743 -5.861 -34.401 1.00 92.94 136 GLN A O 1
ATOM 1057 N N . GLN A 1 137 ? 32.719 -4.739 -32.455 1.00 88.00 137 GLN A N 1
ATOM 1058 C CA . GLN A 1 137 ? 33.984 -4.038 -32.681 1.00 88.00 137 GLN A CA 1
ATOM 1059 C C . GLN A 1 137 ? 35.164 -5.011 -32.795 1.00 88.00 137 GLN A C 1
ATOM 1061 O O . GLN A 1 137 ? 35.981 -4.852 -33.697 1.00 88.00 137 GLN A O 1
ATOM 1066 N N . GLN A 1 138 ? 35.215 -6.045 -31.949 1.00 90.75 138 GLN A N 1
ATOM 1067 C CA . GLN A 1 138 ? 36.261 -7.069 -32.008 1.00 90.75 138 GLN A CA 1
ATOM 1068 C C . GLN A 1 138 ? 36.249 -7.835 -33.339 1.00 90.75 138 GLN A C 1
ATOM 1070 O O . GLN A 1 138 ? 37.286 -7.964 -33.980 1.00 90.75 138 GLN A O 1
ATOM 1075 N N . ALA A 1 139 ? 35.075 -8.271 -33.805 1.00 88.62 139 ALA A N 1
ATOM 1076 C CA . ALA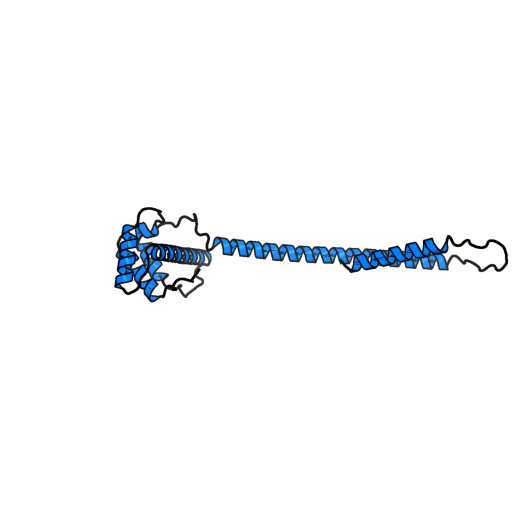 A 1 139 ? 34.955 -8.995 -35.073 1.00 88.62 139 ALA A CA 1
ATOM 1077 C C . ALA A 1 139 ? 35.383 -8.145 -36.285 1.00 88.62 139 ALA A C 1
ATOM 1079 O O . ALA A 1 139 ? 35.993 -8.652 -37.225 1.00 88.62 139 ALA A O 1
ATOM 1080 N N . LEU A 1 140 ? 35.089 -6.839 -36.263 1.00 91.06 140 LEU A N 1
ATOM 1081 C CA . LEU A 1 140 ? 35.538 -5.917 -37.310 1.00 91.06 140 LEU A CA 1
ATOM 1082 C C . LEU A 1 140 ? 37.061 -5.743 -37.302 1.00 91.06 140 LEU A C 1
ATOM 1084 O O . LEU A 1 140 ? 37.672 -5.711 -38.370 1.00 91.06 140 LEU A O 1
ATOM 1088 N N . LEU A 1 141 ? 37.672 -5.660 -36.117 1.00 87.69 141 LEU A N 1
ATOM 1089 C CA . LEU A 1 141 ? 39.129 -5.598 -35.985 1.00 87.69 141 LEU A CA 1
ATOM 1090 C C . LEU A 1 141 ? 39.795 -6.882 -36.487 1.00 87.69 141 LEU A C 1
ATOM 1092 O O . LEU A 1 141 ? 40.789 -6.799 -37.202 1.00 87.69 141 LEU A O 1
ATOM 1096 N N . GLU A 1 142 ? 39.232 -8.050 -36.176 1.00 87.06 142 GLU A N 1
ATOM 1097 C CA . GLU A 1 142 ? 39.736 -9.343 -36.656 1.00 87.06 142 GLU A CA 1
ATOM 1098 C C . GLU A 1 142 ? 39.633 -9.480 -38.179 1.00 87.06 142 GLU A C 1
ATOM 1100 O O . GLU A 1 142 ? 40.582 -9.941 -38.813 1.00 87.06 142 GLU A O 1
ATOM 1105 N N . SER A 1 143 ? 38.532 -9.024 -38.785 1.00 90.44 143 SER A N 1
ATOM 1106 C CA . SER A 1 143 ? 38.389 -8.998 -40.247 1.00 90.44 143 SER A CA 1
ATOM 1107 C C . SER A 1 143 ? 39.449 -8.107 -40.891 1.00 90.44 143 SER A C 1
ATOM 1109 O O . SER A 1 143 ? 40.131 -8.534 -41.816 1.00 90.44 143 SER A O 1
ATOM 1111 N N . LEU A 1 144 ? 39.643 -6.893 -40.365 1.00 89.88 144 LEU A N 1
ATOM 1112 C CA . LEU A 1 144 ? 40.637 -5.958 -40.892 1.00 89.88 144 LEU A CA 1
ATOM 1113 C C . LEU A 1 144 ? 42.069 -6.497 -40.720 1.00 89.88 144 LEU A C 1
ATOM 1115 O O . LEU A 1 144 ? 42.906 -6.375 -41.618 1.00 89.88 144 LEU A O 1
ATOM 1119 N N . ALA A 1 145 ? 42.358 -7.125 -39.579 1.00 85.19 145 ALA A N 1
ATOM 1120 C CA . ALA A 1 145 ? 43.629 -7.801 -39.341 1.00 85.19 145 ALA A CA 1
ATOM 1121 C C . ALA A 1 145 ? 43.839 -8.974 -40.318 1.00 85.19 145 ALA A C 1
ATOM 1123 O O . ALA A 1 145 ? 44.926 -9.125 -40.870 1.00 85.19 145 ALA A O 1
ATOM 1124 N N . SER A 1 146 ? 42.804 -9.769 -40.600 1.00 86.75 146 SER A N 1
ATOM 1125 C CA . SER A 1 146 ? 42.875 -10.866 -41.574 1.00 86.75 146 SER A CA 1
ATOM 1126 C C . SER A 1 146 ? 43.106 -10.367 -43.005 1.00 86.75 146 SER A C 1
ATOM 1128 O O . SER A 1 146 ? 43.950 -10.922 -43.717 1.00 86.75 146 SER A O 1
ATOM 1130 N N . ASP A 1 147 ? 42.433 -9.285 -43.406 1.00 88.81 147 ASP A N 1
ATOM 1131 C CA . ASP A 1 147 ? 42.590 -8.672 -44.729 1.00 88.81 147 ASP A CA 1
ATOM 1132 C C . ASP A 1 147 ? 44.008 -8.123 -44.917 1.00 88.81 147 ASP A C 1
ATOM 1134 O O . ASP A 1 147 ? 44.654 -8.367 -45.940 1.00 88.81 147 ASP A O 1
ATOM 1138 N N . THR A 1 148 ? 44.537 -7.428 -43.905 1.00 83.38 148 THR A N 1
ATOM 1139 C CA . THR A 1 148 ? 45.913 -6.908 -43.946 1.00 83.38 148 THR A CA 1
ATOM 1140 C C . THR A 1 148 ? 46.946 -8.028 -44.015 1.00 83.38 148 THR A C 1
ATOM 1142 O O . THR A 1 148 ? 47.823 -7.982 -44.878 1.00 83.38 148 THR A O 1
ATOM 1145 N N . VAL A 1 149 ? 46.822 -9.071 -43.189 1.00 85.88 149 VAL A N 1
ATOM 1146 C CA . VAL A 1 149 ? 47.712 -10.244 -43.241 1.00 85.88 149 VAL A CA 1
ATOM 1147 C C . VAL A 1 149 ? 47.658 -10.915 -44.617 1.00 85.88 149 VAL A C 1
ATOM 1149 O O . VAL A 1 149 ? 48.703 -11.243 -45.183 1.00 85.88 149 VAL A O 1
ATOM 1152 N N . SER A 1 150 ? 46.467 -11.049 -45.202 1.00 84.94 150 SER A N 1
ATOM 1153 C CA . SER A 1 150 ? 46.286 -11.618 -46.544 1.00 84.94 150 SER A CA 1
ATOM 1154 C C . SER A 1 150 ? 46.968 -10.772 -47.625 1.00 84.94 150 SER A C 1
ATOM 1156 O O . SER A 1 150 ? 47.675 -11.308 -48.482 1.00 84.94 150 SER A O 1
ATOM 1158 N N . HIS A 1 151 ? 46.835 -9.445 -47.556 1.00 81.94 151 HIS A N 1
ATOM 1159 C CA . HIS A 1 151 ? 47.529 -8.524 -48.457 1.00 81.94 151 HIS A CA 1
ATOM 1160 C C . HIS A 1 151 ? 49.055 -8.607 -48.325 1.00 81.94 151 HIS A C 1
ATOM 1162 O O . HIS A 1 151 ? 49.750 -8.640 -49.343 1.00 81.94 151 HIS A O 1
ATOM 1168 N N . LEU A 1 152 ? 49.588 -8.685 -47.101 1.00 78.62 152 LEU A N 1
ATOM 1169 C CA . LEU A 1 152 ? 51.025 -8.875 -46.883 1.00 78.62 152 LEU A CA 1
ATOM 1170 C C . LEU A 1 152 ? 51.522 -10.203 -47.474 1.00 78.62 152 LEU A C 1
ATOM 1172 O O . LEU A 1 152 ? 52.578 -10.222 -48.110 1.00 78.62 152 LEU A O 1
ATOM 1176 N N . HIS A 1 153 ? 50.762 -11.294 -47.328 1.00 78.56 153 HIS A N 1
ATOM 1177 C CA . HIS A 1 153 ? 51.101 -12.580 -47.946 1.00 78.56 153 HIS A CA 1
ATOM 1178 C C . HIS A 1 153 ? 51.127 -12.508 -49.478 1.00 78.56 153 HIS A C 1
ATOM 1180 O O . HIS A 1 153 ? 52.051 -13.042 -50.092 1.00 78.56 153 HIS A O 1
ATOM 1186 N N . LEU A 1 154 ? 50.170 -11.815 -50.101 1.00 83.56 154 LEU A N 1
ATOM 1187 C CA . LEU A 1 154 ? 50.137 -11.626 -51.556 1.00 83.56 154 LEU A CA 1
ATOM 1188 C C . LEU A 1 154 ? 51.334 -10.809 -52.061 1.00 83.56 154 LEU A C 1
ATOM 1190 O O . LEU A 1 154 ? 51.962 -11.182 -53.055 1.00 83.56 154 LEU A O 1
ATOM 1194 N N . LEU A 1 155 ? 51.683 -9.724 -51.362 1.00 81.12 155 LEU A N 1
ATOM 1195 C CA . LEU A 1 155 ? 52.862 -8.917 -51.688 1.00 81.12 155 LEU A CA 1
ATOM 1196 C C . LEU A 1 155 ? 54.151 -9.729 -51.533 1.00 81.12 155 LEU A C 1
ATOM 1198 O O . LEU A 1 155 ? 55.004 -9.694 -52.417 1.00 81.12 155 LEU A O 1
ATOM 1202 N N . SER A 1 156 ? 54.270 -10.514 -50.459 1.00 78.44 156 SER A N 1
ATOM 1203 C CA . SER A 1 156 ? 55.405 -11.418 -50.249 1.00 78.44 156 SER A CA 1
ATOM 1204 C C . SER A 1 156 ? 55.528 -12.451 -51.373 1.00 78.44 156 SER A C 1
ATOM 1206 O O . SER A 1 156 ? 56.611 -12.602 -51.934 1.00 78.44 156 SER A O 1
ATOM 1208 N N . HIS A 1 157 ? 54.429 -13.107 -51.758 1.00 76.81 157 HIS A N 1
ATOM 1209 C CA . HIS A 1 157 ? 54.430 -14.089 -52.845 1.00 76.81 157 HIS A CA 1
ATOM 1210 C C . HIS A 1 157 ? 54.819 -13.458 -54.192 1.00 76.81 157 HIS A C 1
ATOM 1212 O O . HIS A 1 157 ? 55.591 -14.039 -54.952 1.00 76.81 157 HIS A O 1
ATOM 1218 N N . SER A 1 158 ? 54.338 -12.241 -54.463 1.00 77.06 158 SER A N 1
ATOM 1219 C CA . SER A 1 158 ? 54.654 -11.496 -55.690 1.00 77.06 158 SER A CA 1
ATOM 1220 C C . SER A 1 158 ? 56.133 -11.101 -55.753 1.00 77.06 158 SER A C 1
ATOM 1222 O O . SER A 1 158 ? 56.770 -11.253 -56.793 1.00 77.06 158 SER A O 1
ATOM 1224 N N . LEU A 1 159 ? 56.704 -10.656 -54.627 1.00 71.12 159 LEU A N 1
ATOM 1225 C CA . LEU A 1 159 ? 58.129 -10.329 -54.519 1.00 71.12 159 LEU A CA 1
ATOM 1226 C C . LEU A 1 159 ? 59.016 -11.571 -54.689 1.00 71.12 159 LEU A C 1
ATOM 1228 O O . LEU A 1 159 ? 60.018 -11.509 -55.396 1.00 71.12 159 LEU A O 1
ATOM 1232 N N . VAL A 1 160 ? 58.633 -12.712 -54.105 1.00 73.81 160 VAL A N 1
ATOM 1233 C CA . VAL A 1 160 ? 59.349 -13.989 -54.291 1.00 73.81 160 VAL A CA 1
ATOM 1234 C C . VAL A 1 160 ? 59.321 -14.428 -55.758 1.00 73.81 160 VAL A C 1
ATOM 1236 O O . VAL A 1 160 ? 60.338 -14.877 -56.282 1.00 73.81 160 VAL A O 1
ATOM 1239 N N . GLN A 1 161 ? 58.190 -14.249 -56.442 1.00 71.12 161 GLN A N 1
ATOM 1240 C CA . GLN A 1 161 ? 58.049 -14.588 -57.857 1.00 71.12 161 GLN A CA 1
ATOM 1241 C C . GLN A 1 161 ? 58.889 -13.673 -58.767 1.00 71.12 161 GLN A C 1
ATOM 1243 O O . GLN A 1 161 ? 59.569 -14.177 -59.659 1.00 71.12 161 GLN A O 1
ATOM 1248 N N . GLN A 1 162 ? 58.941 -12.361 -58.494 1.00 66.56 162 GLN A N 1
ATOM 1249 C CA . GLN A 1 162 ? 59.834 -11.431 -59.207 1.00 66.56 162 GLN A CA 1
ATOM 1250 C C . GLN A 1 162 ? 61.322 -11.716 -58.953 1.00 66.56 162 GLN A C 1
ATOM 1252 O O . GLN A 1 162 ? 62.137 -11.599 -59.867 1.00 66.56 162 GLN A O 1
ATOM 1257 N N . CYS A 1 163 ? 61.696 -12.132 -57.738 1.00 53.56 163 CYS A N 1
ATOM 1258 C CA . CYS A 1 163 ? 63.062 -12.577 -57.450 1.00 53.56 163 CYS A CA 1
ATOM 1259 C C . CYS A 1 163 ? 63.428 -13.893 -58.157 1.00 53.56 163 CYS A C 1
ATOM 1261 O O . CYS A 1 163 ? 64.606 -14.122 -58.409 1.00 53.56 163 CYS A O 1
ATOM 1263 N N . GLY A 1 164 ? 62.451 -14.743 -58.490 1.00 54.84 164 GLY A N 1
ATOM 1264 C CA . GLY A 1 164 ? 62.667 -15.964 -59.274 1.00 54.84 164 GLY A CA 1
ATOM 1265 C C . GLY A 1 164 ? 62.909 -15.718 -60.769 1.00 54.84 164 GLY A C 1
ATOM 1266 O O . GLY A 1 164 ? 63.586 -16.518 -61.411 1.00 54.84 164 GLY A O 1
ATOM 1267 N N . GLU A 1 165 ? 62.401 -14.612 -61.323 1.00 44.41 165 GLU A N 1
ATOM 1268 C CA . GLU A 1 165 ? 62.628 -14.215 -62.726 1.00 44.41 165 GLU A CA 1
ATOM 1269 C C . GLU A 1 165 ? 63.954 -13.466 -62.934 1.00 44.41 165 GLU A C 1
ATOM 1271 O O . GLU A 1 165 ? 64.536 -13.513 -64.020 1.00 44.41 165 GLU A O 1
ATOM 1276 N N . LEU A 1 166 ? 64.489 -12.829 -61.890 1.00 45.31 166 LEU A N 1
ATOM 1277 C CA . LEU A 1 166 ? 65.847 -12.290 -61.889 1.00 45.31 166 LEU A CA 1
ATOM 1278 C C . LEU A 1 166 ? 66.843 -13.431 -61.631 1.00 45.31 166 LEU A C 1
ATOM 1280 O O . LEU A 1 166 ? 67.226 -13.688 -60.493 1.00 45.31 166 LEU A O 1
ATOM 1284 N N . GLN A 1 167 ? 67.269 -14.125 -62.692 1.00 44.78 167 GLN A N 1
ATOM 1285 C CA . GLN A 1 167 ? 68.360 -15.108 -62.642 1.00 44.78 167 GLN A CA 1
ATOM 1286 C C . GLN A 1 167 ? 69.620 -14.517 -61.975 1.00 44.78 167 GLN A C 1
ATOM 1288 O O . GLN A 1 167 ? 70.454 -13.893 -62.632 1.00 44.78 167 GLN A O 1
ATOM 1293 N N . ILE A 1 168 ? 69.816 -14.770 -60.677 1.00 44.69 168 ILE A N 1
ATOM 1294 C CA . ILE A 1 168 ? 71.139 -14.692 -60.052 1.00 44.69 168 ILE A CA 1
ATOM 1295 C C . ILE A 1 168 ? 71.879 -15.970 -60.456 1.00 44.69 168 ILE A C 1
ATOM 1297 O O . ILE A 1 168 ? 71.675 -17.046 -59.896 1.00 44.69 168 ILE A O 1
ATOM 1301 N N . VAL A 1 169 ? 72.701 -15.850 -61.493 1.00 34.59 169 VAL A N 1
ATOM 1302 C CA . VAL A 1 169 ? 73.577 -16.911 -62.001 1.00 34.59 169 VAL A CA 1
ATOM 1303 C C . VAL A 1 169 ? 74.677 -17.193 -60.962 1.00 34.59 169 VAL A C 1
ATOM 1305 O O . VAL A 1 169 ? 75.300 -16.237 -60.490 1.00 34.59 169 VAL A O 1
ATOM 1308 N N . PRO A 1 170 ? 74.978 -18.454 -60.590 1.00 42.81 170 PRO A N 1
ATOM 1309 C CA . PRO A 1 170 ? 76.081 -18.740 -59.685 1.00 42.81 170 PRO A CA 1
ATOM 1310 C C . PRO A 1 170 ? 77.389 -18.739 -60.484 1.00 42.81 170 PRO A C 1
ATOM 1312 O O . PRO A 1 170 ? 77.827 -19.766 -60.998 1.00 42.81 170 PRO A O 1
ATOM 1315 N N . SER A 1 171 ? 78.020 -17.574 -60.608 1.00 32.09 171 SER A N 1
ATOM 1316 C CA . SER A 1 171 ? 79.371 -17.483 -61.165 1.00 32.09 171 SER A CA 1
ATOM 1317 C C . SER A 1 171 ? 80.390 -17.835 -60.084 1.00 32.09 171 SER A C 1
ATOM 1319 O O . SER A 1 171 ? 80.761 -17.022 -59.240 1.00 32.09 171 SER A O 1
ATOM 1321 N N . THR A 1 172 ? 80.834 -19.087 -60.114 1.00 39.06 172 THR A N 1
ATOM 1322 C CA . THR A 1 172 ? 82.033 -19.576 -59.436 1.00 39.06 172 THR A CA 1
ATOM 1323 C C . THR A 1 172 ? 83.264 -18.781 -59.877 1.00 39.06 172 THR A C 1
ATOM 1325 O O . THR A 1 172 ? 83.640 -18.863 -61.044 1.00 39.06 172 THR A O 1
ATOM 1328 N N . SER A 1 173 ? 83.905 -18.053 -58.957 1.00 31.53 173 SER A N 1
ATOM 1329 C CA . SER A 1 173 ? 85.332 -18.197 -58.598 1.00 31.53 173 SER A CA 1
ATOM 1330 C C . SER A 1 173 ? 85.842 -16.970 -57.818 1.00 31.53 173 SER A C 1
ATOM 1332 O O . SER A 1 173 ? 85.799 -15.862 -58.336 1.00 31.53 173 SER A O 1
ATOM 1334 N N . CYS A 1 174 ? 86.294 -17.229 -56.579 1.00 31.69 174 CYS A N 1
ATOM 1335 C CA . CYS A 1 174 ? 87.422 -16.650 -55.817 1.00 31.69 174 CYS A CA 1
ATOM 1336 C C . CYS A 1 174 ? 87.772 -15.148 -55.966 1.00 31.69 174 CYS A C 1
ATOM 1338 O O . CYS A 1 174 ? 87.928 -14.635 -57.059 1.00 31.69 174 CYS A O 1
ATOM 1340 N N . ASN A 1 175 ? 88.116 -14.380 -54.931 1.00 38.53 175 ASN A N 1
ATOM 1341 C CA . ASN A 1 175 ? 88.641 -14.677 -53.599 1.00 38.53 175 ASN A CA 1
ATOM 1342 C C . ASN A 1 175 ? 88.652 -13.365 -52.789 1.00 38.53 175 ASN A C 1
ATOM 1344 O O . ASN A 1 175 ? 88.734 -12.284 -53.367 1.00 38.53 175 ASN A O 1
ATOM 1348 N N . SER A 1 176 ? 88.715 -13.502 -51.462 1.00 40.00 176 SER A N 1
ATOM 1349 C CA . SER A 1 176 ? 89.109 -12.461 -50.500 1.00 40.00 176 SER A CA 1
ATOM 1350 C C . SER A 1 176 ? 88.070 -11.377 -50.215 1.00 40.00 176 SER A C 1
ATOM 1352 O O . SER A 1 176 ? 88.119 -10.304 -50.790 1.00 40.00 176 SER A O 1
ATOM 1354 N N . ILE A 1 177 ? 87.201 -11.641 -49.239 1.00 33.06 177 ILE A N 1
ATOM 1355 C CA . ILE A 1 177 ? 86.945 -10.775 -48.075 1.00 33.06 177 ILE A CA 1
ATOM 1356 C C . ILE A 1 177 ? 86.245 -11.678 -47.050 1.00 33.06 177 ILE A C 1
ATOM 1358 O O . ILE A 1 177 ? 85.149 -12.182 -47.283 1.00 33.06 177 ILE A O 1
ATOM 1362 N N . ALA A 1 178 ? 86.920 -11.952 -45.936 1.00 37.34 178 ALA A N 1
ATOM 1363 C CA . ALA A 1 178 ? 86.314 -12.631 -44.799 1.00 37.34 178 ALA A CA 1
ATOM 1364 C C . ALA A 1 178 ? 85.235 -11.716 -44.186 1.00 37.34 178 ALA A C 1
ATOM 1366 O O . ALA A 1 178 ? 85.539 -10.548 -43.930 1.00 37.34 178 ALA A O 1
ATOM 1367 N N . PRO A 1 179 ? 84.004 -12.193 -43.923 1.00 35.84 179 PRO A N 1
ATOM 1368 C CA . PRO A 1 179 ? 83.027 -11.393 -43.204 1.00 35.84 179 PRO A CA 1
ATOM 1369 C C . PRO A 1 179 ? 83.398 -11.388 -41.717 1.00 35.84 179 PRO A C 1
ATOM 1371 O O . PRO A 1 179 ? 83.547 -12.438 -41.087 1.00 35.84 179 PRO A O 1
ATOM 1374 N N . GLY A 1 180 ? 83.586 -10.193 -41.158 1.00 40.09 180 GLY A N 1
ATOM 1375 C CA . GLY A 1 180 ? 83.724 -10.005 -39.717 1.00 40.09 180 GLY A CA 1
ATOM 1376 C C . GLY A 1 180 ? 82.433 -10.394 -38.976 1.00 40.09 180 GLY A C 1
ATOM 1377 O O . GLY A 1 180 ? 81.357 -10.420 -39.573 1.00 40.09 180 GLY A O 1
ATOM 1378 N N . PRO A 1 181 ? 82.496 -10.668 -37.662 1.00 42.28 181 PRO A N 1
ATOM 1379 C CA . PRO A 1 181 ? 81.391 -11.243 -36.884 1.00 42.28 181 PRO A CA 1
ATOM 1380 C C . PRO A 1 181 ? 80.210 -10.279 -36.612 1.00 42.28 181 PRO A C 1
ATOM 1382 O O . PRO A 1 181 ? 79.413 -10.527 -35.710 1.00 42.28 181 PRO A O 1
ATOM 1385 N N . GLY A 1 182 ? 80.079 -9.180 -37.364 1.00 46.81 182 GLY A N 1
ATOM 1386 C CA . GLY A 1 182 ? 79.088 -8.120 -37.132 1.00 46.81 182 GLY A CA 1
ATOM 1387 C C . GLY A 1 182 ? 77.736 -8.304 -37.831 1.00 46.81 182 GLY A C 1
ATOM 1388 O O . GLY A 1 182 ? 76.720 -7.865 -37.297 1.00 46.81 182 GLY A O 1
ATOM 1389 N N . ASP A 1 183 ? 77.683 -9.003 -38.968 1.00 45.84 183 ASP A N 1
ATOM 1390 C CA . ASP A 1 183 ? 76.527 -8.879 -39.879 1.00 45.84 183 ASP A CA 1
ATOM 1391 C C . ASP A 1 183 ? 75.500 -10.022 -39.765 1.00 45.84 183 ASP A C 1
ATOM 1393 O O . ASP A 1 183 ? 74.358 -9.899 -40.206 1.00 45.84 183 ASP A O 1
ATOM 1397 N N . ALA A 1 184 ? 75.842 -11.117 -39.076 1.00 41.72 184 ALA A N 1
ATOM 1398 C CA . ALA A 1 184 ? 74.895 -12.199 -38.779 1.00 41.72 184 ALA A CA 1
ATOM 1399 C C . ALA A 1 184 ? 73.934 -11.860 -37.617 1.00 41.72 184 ALA A C 1
ATOM 1401 O O . ALA A 1 184 ? 72.845 -12.428 -37.512 1.00 41.72 184 ALA A O 1
ATOM 1402 N N . LEU A 1 185 ? 74.305 -10.909 -36.750 1.00 44.06 185 LEU A N 1
ATOM 1403 C CA . LEU A 1 185 ? 73.508 -10.515 -35.581 1.00 44.06 185 LEU A CA 1
ATOM 1404 C C . LEU A 1 185 ? 72.385 -9.520 -35.911 1.00 44.06 185 LEU A C 1
ATOM 1406 O O . LEU A 1 185 ? 71.395 -9.475 -35.180 1.00 44.06 185 LEU A O 1
ATOM 1410 N N . GLN A 1 186 ? 72.470 -8.780 -37.023 1.00 43.41 186 GLN A N 1
ATOM 1411 C CA . GLN A 1 186 ? 71.392 -7.872 -37.439 1.00 43.41 186 GLN A CA 1
ATOM 1412 C C . GLN A 1 186 ? 70.197 -8.617 -38.053 1.00 43.41 186 GLN A C 1
ATOM 1414 O O . GLN A 1 186 ? 69.053 -8.291 -37.740 1.00 43.41 186 GLN A O 1
ATOM 1419 N N . LEU A 1 187 ? 70.429 -9.679 -38.833 1.00 44.56 187 LEU A N 1
ATOM 1420 C CA . LEU A 1 187 ? 69.339 -10.454 -39.444 1.00 44.56 187 LEU A CA 1
ATOM 1421 C C . LEU A 1 187 ? 68.616 -11.364 -38.434 1.00 44.56 187 LEU A C 1
ATOM 1423 O O . LEU A 1 187 ? 67.388 -11.467 -38.466 1.00 44.56 187 LEU A O 1
ATOM 1427 N N . LEU A 1 188 ? 69.344 -11.948 -37.473 1.00 45.50 188 LEU A N 1
ATOM 1428 C CA . LEU A 1 188 ? 68.742 -12.692 -36.356 1.00 45.50 188 LEU A CA 1
ATOM 1429 C C . LEU A 1 188 ? 68.015 -11.768 -35.362 1.00 45.50 188 LEU A C 1
ATOM 1431 O O . LEU A 1 188 ? 66.994 -12.163 -34.797 1.00 45.50 188 LEU A O 1
ATOM 1435 N N . GLY A 1 189 ? 68.487 -10.528 -35.182 1.00 42.31 189 GLY A N 1
ATOM 1436 C CA . GLY A 1 189 ? 67.815 -9.507 -34.373 1.00 42.31 189 GLY A CA 1
ATOM 1437 C C . GLY A 1 189 ? 66.451 -9.101 -34.938 1.00 42.31 189 GLY A C 1
ATOM 1438 O O . GLY A 1 189 ? 65.469 -9.057 -34.197 1.00 42.31 189 GLY A O 1
ATOM 1439 N N . CYS A 1 190 ? 66.354 -8.894 -36.254 1.00 43.84 190 CYS A N 1
ATOM 1440 C CA . CYS A 1 190 ? 65.094 -8.541 -36.915 1.00 43.84 190 CYS A CA 1
ATOM 1441 C C . CYS A 1 190 ? 64.051 -9.671 -36.865 1.00 43.84 190 CYS A C 1
ATOM 1443 O O . CYS A 1 190 ? 62.870 -9.400 -36.647 1.00 43.84 190 CYS A O 1
ATOM 1445 N N . TRP A 1 191 ? 64.470 -10.936 -36.979 1.00 41.41 191 TRP A N 1
ATOM 1446 C CA . TRP A 1 191 ? 63.562 -12.083 -36.848 1.00 41.41 191 TRP A CA 1
ATOM 1447 C C . TRP A 1 191 ? 63.075 -12.297 -35.413 1.00 41.41 191 TRP A C 1
ATOM 1449 O O . TRP A 1 191 ? 61.894 -12.568 -35.197 1.00 41.41 191 TRP A O 1
ATOM 1459 N N . ARG A 1 192 ? 63.951 -12.117 -34.416 1.00 44.50 192 ARG A N 1
ATOM 1460 C CA . ARG A 1 192 ? 63.585 -12.311 -33.007 1.00 44.50 192 ARG A CA 1
ATOM 1461 C C . ARG A 1 192 ? 62.573 -11.267 -32.535 1.00 44.50 192 ARG A C 1
ATOM 1463 O O . ARG A 1 192 ? 61.628 -11.643 -31.847 1.00 44.50 192 ARG A O 1
ATOM 1470 N N . VAL A 1 193 ? 62.723 -10.009 -32.970 1.00 52.25 193 VAL A N 1
ATOM 1471 C CA . VAL A 1 193 ? 61.779 -8.906 -32.698 1.00 52.25 193 VAL A CA 1
ATOM 1472 C C . VAL A 1 193 ? 60.439 -9.114 -33.415 1.00 52.25 193 VAL A C 1
ATOM 1474 O O . VAL A 1 193 ? 59.390 -8.847 -32.834 1.00 52.25 193 VAL A O 1
ATOM 1477 N N . ALA A 1 194 ? 60.445 -9.662 -34.634 1.00 50.97 194 ALA A N 1
ATOM 1478 C CA . ALA A 1 194 ? 59.216 -9.998 -35.353 1.00 50.97 194 ALA A CA 1
ATOM 1479 C C . ALA A 1 194 ? 58.436 -11.140 -34.674 1.00 50.97 194 ALA A C 1
ATOM 1481 O O . ALA A 1 194 ? 57.216 -11.059 -34.539 1.00 50.97 194 ALA A O 1
ATOM 1482 N N . THR A 1 195 ? 59.125 -12.169 -34.164 1.00 51.88 195 THR A N 1
ATOM 1483 C CA . THR A 1 195 ? 58.468 -13.268 -33.433 1.00 51.88 195 THR A CA 1
ATOM 1484 C C . THR A 1 195 ? 57.961 -12.869 -32.047 1.00 51.88 195 THR A C 1
ATOM 1486 O O . THR A 1 195 ? 56.903 -13.347 -31.647 1.00 51.88 195 THR A O 1
ATOM 1489 N N . THR A 1 196 ? 58.650 -11.982 -31.315 1.00 48.66 196 THR A N 1
ATOM 1490 C CA . THR A 1 196 ? 58.149 -11.484 -30.020 1.00 48.66 196 THR A CA 1
ATOM 1491 C C . THR A 1 196 ? 57.003 -10.490 -30.168 1.00 48.66 196 THR A C 1
ATOM 1493 O O . THR A 1 196 ? 56.125 -10.470 -29.313 1.00 48.66 196 THR A O 1
ATOM 1496 N N . LEU A 1 197 ? 56.954 -9.707 -31.249 1.00 46.62 197 LEU A N 1
ATOM 1497 C CA . LEU A 1 197 ? 55.783 -8.882 -31.568 1.00 46.62 197 LEU A CA 1
ATOM 1498 C C . LEU A 1 197 ? 54.577 -9.746 -31.965 1.00 46.62 197 LEU A C 1
ATOM 1500 O O . LEU A 1 197 ? 53.460 -9.460 -31.543 1.00 46.62 197 LEU A O 1
ATOM 1504 N N . TRP A 1 198 ? 54.800 -10.847 -32.687 1.00 44.53 198 TRP A N 1
ATOM 1505 C CA . TRP A 1 198 ? 53.744 -11.799 -33.042 1.00 44.53 198 TRP A CA 1
ATOM 1506 C C . TRP A 1 198 ? 53.155 -12.522 -31.819 1.00 44.53 198 TRP A C 1
ATOM 1508 O O . TRP A 1 198 ? 51.939 -12.664 -31.712 1.00 44.53 198 TRP A O 1
ATOM 1518 N N . THR A 1 199 ? 53.983 -12.933 -30.851 1.00 47.31 199 THR A N 1
ATOM 1519 C CA . THR A 1 199 ? 53.489 -13.571 -29.616 1.00 47.31 199 THR A CA 1
ATOM 1520 C C . THR A 1 199 ? 52.811 -12.593 -28.656 1.00 47.31 199 THR A C 1
ATOM 1522 O O . THR A 1 199 ? 51.932 -13.012 -27.909 1.00 47.31 199 THR A O 1
ATOM 1525 N N . PHE A 1 200 ? 53.158 -11.301 -28.691 1.00 43.09 200 PHE A N 1
ATOM 1526 C CA . PHE A 1 200 ? 52.473 -10.268 -27.903 1.00 43.09 200 PHE A CA 1
ATOM 1527 C C . PHE A 1 200 ? 51.096 -9.902 -28.478 1.00 43.09 200 PHE A C 1
ATOM 1529 O O . PHE A 1 200 ? 50.174 -9.628 -27.720 1.00 43.09 200 PHE A O 1
ATOM 1536 N N . ILE A 1 201 ? 50.939 -9.942 -29.805 1.00 46.47 201 ILE A N 1
ATOM 1537 C CA . ILE A 1 201 ? 49.669 -9.656 -30.494 1.00 46.47 201 ILE A CA 1
ATOM 1538 C C . ILE A 1 201 ? 48.660 -10.812 -30.348 1.00 46.47 201 ILE A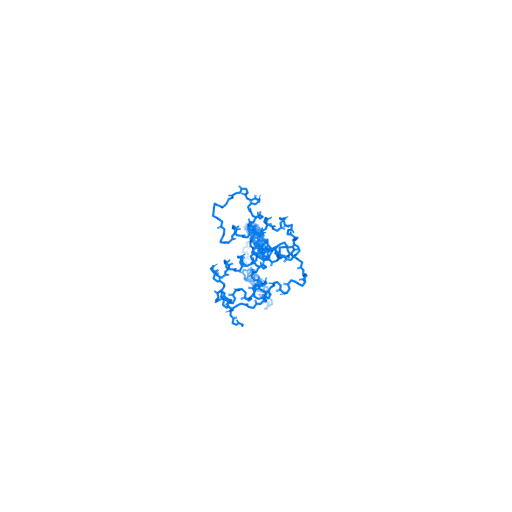 C 1
ATOM 1540 O O . ILE A 1 201 ? 47.462 -10.569 -30.346 1.00 46.47 201 ILE A O 1
ATOM 1544 N N . LEU A 1 202 ? 49.123 -12.055 -30.171 1.00 41.34 202 LEU A N 1
ATOM 1545 C CA . LEU A 1 202 ? 48.269 -13.238 -29.960 1.00 41.34 202 LEU A CA 1
ATOM 1546 C C . LEU A 1 202 ? 47.862 -13.489 -28.492 1.00 41.34 202 LEU A C 1
ATOM 1548 O O . LEU A 1 202 ? 47.071 -14.395 -28.236 1.00 41.34 202 LEU A O 1
ATOM 1552 N N . ALA A 1 203 ? 48.411 -12.736 -27.532 1.00 43.53 203 ALA A N 1
ATOM 1553 C CA . ALA A 1 203 ? 48.158 -12.901 -26.094 1.00 43.53 203 ALA A CA 1
ATOM 1554 C C . ALA A 1 203 ? 47.283 -11.789 -25.468 1.00 43.53 203 ALA A C 1
ATOM 1556 O O . ALA A 1 203 ? 47.028 -11.829 -24.261 1.00 43.53 203 ALA A O 1
ATOM 1557 N N . CYS A 1 204 ? 46.824 -10.819 -26.267 1.00 39.31 204 CYS A N 1
ATOM 1558 C CA . CYS A 1 204 ? 45.816 -9.813 -25.909 1.00 39.31 204 CYS A CA 1
ATOM 1559 C C . CYS A 1 204 ? 44.503 -10.100 -26.638 1.00 39.31 204 CYS A C 1
ATOM 1561 O O . CYS A 1 204 ? 43.445 -9.867 -26.012 1.00 39.31 204 CYS A O 1
#

Secondary structure (DSSP, 8-state):
-----PPPHHHHHHHHHHHHHSS-HHHHHTT--S-THHHHHHHHHHHHHTT----HHHHHHHHHHHHHHHHHHHHHHHHTTT--SSPPTTHHHHHHHHHHTT------TT-TTTHHHHHHHHHHHHHHHHHHHHHHHHHHHHHHHHHHHHHHHHHHHHHHHHHHHS-----------PPPTTSHHHHHHHHHHHHHHHHHHT--